Protein AF-A0AAW0WRW3-F1 (afdb_monomer_lite)

Structure (mmCIF, N/CA/C/O backbone):
data_AF-A0AAW0WRW3-F1
#
_entry.id   AF-A0AAW0WRW3-F1
#
loop_
_atom_site.group_PDB
_atom_site.id
_atom_site.type_symbol
_atom_site.label_atom_id
_atom_site.label_alt_id
_atom_site.label_comp_id
_atom_site.label_asym_id
_atom_site.label_entity_id
_atom_site.label_seq_id
_atom_site.pdbx_PDB_ins_code
_atom_site.Cartn_x
_atom_site.Cartn_y
_atom_site.Cartn_z
_atom_site.occupancy
_atom_site.B_iso_or_equiv
_atom_site.auth_seq_id
_atom_site.auth_comp_id
_atom_site.auth_asym_id
_atom_site.auth_atom_id
_atom_site.pdbx_PDB_model_num
ATOM 1 N N . MET A 1 1 ? 1.645 14.199 -6.836 1.00 57.72 1 MET A N 1
ATOM 2 C CA . MET A 1 1 ? 0.436 13.510 -6.332 1.00 57.72 1 MET A CA 1
ATOM 3 C C . MET A 1 1 ? 0.259 12.065 -6.821 1.00 57.72 1 MET A C 1
ATOM 5 O O . MET A 1 1 ? -0.276 11.287 -6.058 1.00 57.72 1 MET A O 1
ATOM 9 N N . LYS A 1 2 ? 0.758 11.626 -7.988 1.00 73.56 2 LYS A N 1
ATOM 10 C CA . LYS A 1 2 ? 0.523 10.243 -8.483 1.00 73.56 2 LYS A CA 1
ATOM 11 C C . LYS A 1 2 ? 1.037 9.092 -7.603 1.00 73.56 2 LYS A C 1
ATOM 13 O O . LYS A 1 2 ? 0.495 7.996 -7.651 1.00 73.56 2 LYS A O 1
ATOM 18 N N . ARG A 1 3 ? 2.077 9.330 -6.795 1.00 83.38 3 ARG A N 1
ATOM 19 C CA . ARG A 1 3 ? 2.748 8.274 -6.018 1.00 83.38 3 ARG A CA 1
ATOM 20 C C . ARG A 1 3 ? 1.802 7.545 -5.073 1.00 83.38 3 ARG A C 1
ATOM 22 O O . ARG A 1 3 ? 1.692 6.336 -5.165 1.00 83.38 3 ARG A O 1
ATOM 29 N N . TRP A 1 4 ? 1.140 8.272 -4.175 1.00 85.62 4 TRP A N 1
ATOM 30 C CA . TRP A 1 4 ? 0.313 7.653 -3.138 1.00 85.62 4 TRP A CA 1
ATOM 31 C C . TRP A 1 4 ? -0.853 6.869 -3.753 1.00 85.62 4 TRP A C 1
ATOM 33 O O . TRP A 1 4 ? -1.170 5.781 -3.289 1.00 85.62 4 TRP A O 1
ATOM 43 N N . ALA A 1 5 ? -1.438 7.381 -4.839 1.00 87.94 5 ALA A N 1
ATOM 44 C CA . ALA A 1 5 ? -2.500 6.693 -5.558 1.00 87.94 5 ALA A CA 1
ATOM 45 C C . ALA A 1 5 ? -2.003 5.374 -6.167 1.00 87.94 5 ALA A C 1
ATOM 47 O O . ALA A 1 5 ? -2.678 4.353 -6.045 1.00 87.94 5 ALA A O 1
ATOM 48 N N . TYR A 1 6 ? -0.794 5.365 -6.740 1.00 89.25 6 TYR A N 1
ATOM 49 C CA . TYR A 1 6 ? -0.166 4.134 -7.214 1.00 89.25 6 TYR A CA 1
ATOM 50 C C . TYR A 1 6 ? 0.158 3.154 -6.076 1.00 89.25 6 TYR A C 1
ATOM 52 O O . TYR A 1 6 ? -0.073 1.955 -6.205 1.00 89.25 6 TYR A O 1
ATOM 60 N N . GLU A 1 7 ? 0.658 3.641 -4.937 1.00 91.00 7 GLU A N 1
ATOM 61 C CA . GLU A 1 7 ? 0.946 2.793 -3.772 1.00 91.00 7 GLU A CA 1
ATOM 62 C C . GLU A 1 7 ? -0.321 2.073 -3.286 1.00 91.00 7 GLU A C 1
ATOM 64 O O . GLU A 1 7 ? -0.276 0.872 -3.030 1.00 91.00 7 GLU A O 1
ATOM 69 N N . ILE A 1 8 ? -1.459 2.772 -3.220 1.00 91.88 8 ILE A N 1
ATOM 70 C CA . ILE A 1 8 ? -2.745 2.182 -2.824 1.00 91.88 8 ILE A CA 1
ATOM 71 C C . ILE A 1 8 ? -3.276 1.221 -3.895 1.00 91.88 8 ILE A C 1
ATOM 73 O O . ILE A 1 8 ? -3.564 0.065 -3.595 1.00 91.88 8 ILE A O 1
ATOM 77 N N . THR A 1 9 ? -3.373 1.661 -5.151 1.00 91.31 9 THR A N 1
ATOM 78 C CA . THR A 1 9 ? -3.912 0.820 -6.237 1.00 91.31 9 THR A CA 1
ATOM 79 C C . THR A 1 9 ? -3.101 -0.459 -6.416 1.00 91.31 9 THR A C 1
ATOM 81 O O . THR A 1 9 ? -3.674 -1.544 -6.437 1.00 91.31 9 THR A O 1
ATOM 84 N N . SER A 1 10 ? -1.771 -0.366 -6.451 1.00 91.88 10 SER A N 1
ATOM 85 C CA . SER A 1 10 ? -0.904 -1.530 -6.652 1.00 91.88 10 SER A CA 1
ATOM 86 C C . SER A 1 10 ? -0.821 -2.478 -5.456 1.00 91.88 10 SER A C 1
ATOM 88 O O . SER A 1 10 ? -0.501 -3.647 -5.648 1.00 91.88 10 SER A O 1
ATOM 90 N N . SER A 1 11 ? -1.118 -2.010 -4.239 1.00 93.06 11 SER A N 1
ATOM 91 C CA . SER A 1 11 ? -1.066 -2.852 -3.034 1.00 93.06 11 SER A CA 1
ATOM 92 C C . SER A 1 11 ? -2.390 -3.549 -2.716 1.00 93.06 11 SER A C 1
ATOM 94 O O . SER A 1 11 ? -2.362 -4.616 -2.101 1.00 93.06 11 SE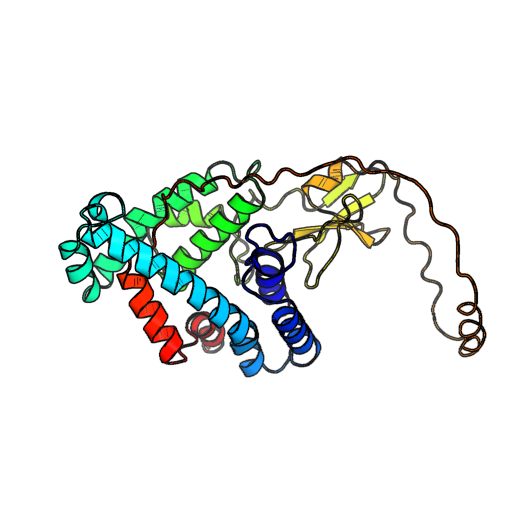R A O 1
ATOM 96 N N . PHE A 1 12 ? -3.524 -2.973 -3.141 1.00 94.44 12 PHE A N 1
ATOM 97 C CA . PHE A 1 12 ? -4.858 -3.440 -2.740 1.00 94.44 12 PHE A CA 1
ATOM 98 C C . PHE A 1 12 ? -5.837 -3.689 -3.886 1.00 94.44 12 PHE A C 1
ATOM 100 O O . PHE A 1 12 ? -6.738 -4.505 -3.744 1.00 94.44 12 PHE A O 1
ATOM 107 N N . LEU A 1 13 ? -5.725 -2.968 -5.001 1.00 92.94 13 LEU A N 1
ATOM 108 C CA . LEU A 1 13 ? -6.816 -2.890 -5.975 1.00 92.94 13 LEU A CA 1
ATOM 109 C C . LEU A 1 13 ? -6.514 -3.622 -7.283 1.00 92.94 13 LEU A C 1
ATOM 111 O O . LEU A 1 13 ? -7.402 -4.247 -7.851 1.00 92.94 13 LEU A O 1
ATOM 115 N N . LEU A 1 14 ? -5.265 -3.587 -7.751 1.00 90.38 14 LEU A N 1
ATOM 116 C CA . LEU A 1 14 ? -4.886 -4.270 -8.986 1.00 90.38 14 LEU A CA 1
ATOM 117 C C . LEU A 1 14 ? -5.010 -5.798 -8.846 1.00 90.38 14 LEU A C 1
ATOM 119 O O . LEU A 1 14 ? -4.732 -6.341 -7.769 1.00 90.38 14 LEU A O 1
ATOM 123 N N . PRO A 1 15 ? -5.358 -6.514 -9.929 1.00 86.50 15 PRO A N 1
ATOM 124 C CA . PRO A 1 15 ? -5.280 -7.969 -9.958 1.00 86.50 15 PRO A CA 1
ATOM 125 C C . PRO A 1 15 ? -3.862 -8.448 -9.625 1.00 86.50 15 PRO A C 1
ATOM 127 O O . PRO A 1 15 ? -2.878 -7.950 -10.174 1.00 86.50 15 PRO A O 1
ATOM 130 N N . GLY A 1 16 ? -3.749 -9.411 -8.710 1.00 83.94 16 GLY A N 1
ATOM 131 C CA . GLY A 1 16 ? -2.453 -9.918 -8.245 1.00 83.94 16 GLY A CA 1
ATOM 132 C C . GLY A 1 16 ? -1.724 -9.006 -7.250 1.00 83.94 16 GLY A C 1
ATOM 133 O O . GLY A 1 16 ? -0.569 -9.276 -6.923 1.00 83.94 16 GLY A O 1
ATOM 134 N N . ALA A 1 17 ? -2.374 -7.948 -6.752 1.00 90.75 17 ALA A N 1
ATOM 135 C CA . ALA A 1 17 ? -1.856 -7.171 -5.632 1.00 90.75 17 ALA A CA 1
ATOM 136 C C . ALA A 1 17 ? -1.714 -8.045 -4.366 1.00 90.75 17 ALA A C 1
ATOM 138 O O . ALA A 1 17 ? -2.524 -8.954 -4.162 1.00 90.75 17 ALA A O 1
ATOM 139 N N . PRO A 1 18 ? -0.741 -7.775 -3.473 1.00 91.00 18 PRO A N 1
ATOM 140 C CA . PRO A 1 18 ? -0.507 -8.636 -2.312 1.00 91.00 18 PRO A CA 1
ATOM 141 C C . PRO A 1 18 ? -1.729 -8.767 -1.397 1.00 91.00 18 PRO A C 1
ATOM 143 O O . PRO A 1 18 ? -2.078 -9.873 -0.986 1.00 91.00 18 PRO A O 1
ATOM 146 N N . LEU A 1 19 ? -2.406 -7.653 -1.109 1.00 93.00 19 LEU A N 1
ATOM 147 C CA . LEU A 1 19 ? -3.641 -7.622 -0.322 1.00 93.00 19 LEU A CA 1
ATOM 148 C C . LEU A 1 19 ? -4.831 -7.257 -1.215 1.00 93.00 19 LEU A C 1
ATOM 150 O O . LEU A 1 19 ? -5.544 -6.292 -0.946 1.00 93.00 19 LEU A O 1
ATOM 154 N N . HIS A 1 20 ? -4.996 -7.999 -2.313 1.00 93.44 20 HIS A N 1
ATOM 155 C CA . HIS A 1 20 ? -6.047 -7.752 -3.295 1.00 93.44 20 HIS A CA 1
ATOM 156 C C . HIS A 1 20 ? -7.458 -7.806 -2.682 1.00 93.44 20 HIS A C 1
ATOM 158 O O . HIS A 1 20 ? -7.825 -8.772 -2.011 1.00 93.44 20 HIS A O 1
ATOM 164 N N . LEU A 1 21 ? -8.252 -6.771 -2.954 1.00 91.94 21 LEU A N 1
ATOM 165 C CA . LEU A 1 21 ? -9.636 -6.618 -2.517 1.00 91.94 21 LEU A CA 1
ATOM 166 C C . LEU A 1 21 ? -10.577 -7.069 -3.637 1.00 91.94 21 LEU A C 1
ATOM 168 O O . LEU A 1 21 ? -10.880 -6.310 -4.555 1.00 91.94 21 LEU A O 1
ATOM 172 N N . SER A 1 22 ? -11.040 -8.317 -3.560 1.00 89.31 22 SER A N 1
ATOM 173 C CA . SER A 1 22 ? -11.818 -8.966 -4.626 1.00 89.31 22 SER A CA 1
ATOM 174 C C . SER A 1 22 ? -13.218 -8.386 -4.846 1.00 89.31 22 SER A C 1
ATOM 176 O O . SER A 1 22 ? -13.840 -8.657 -5.867 1.00 89.31 22 SER A O 1
ATOM 178 N N . ASN A 1 23 ? -13.733 -7.611 -3.893 1.00 89.94 23 ASN A N 1
ATOM 179 C CA . ASN A 1 23 ? -15.033 -6.946 -3.979 1.00 89.94 23 ASN A CA 1
ATOM 180 C C . ASN A 1 23 ? -14.989 -5.607 -4.742 1.00 89.94 23 ASN A C 1
ATOM 182 O O . ASN A 1 23 ? -16.028 -4.979 -4.954 1.00 89.94 23 ASN A O 1
ATOM 186 N N . VAL A 1 24 ? -13.802 -5.145 -5.151 1.00 91.62 24 VAL A N 1
ATOM 187 C CA . VAL A 1 24 ? -13.647 -3.944 -5.976 1.00 91.62 24 VAL A CA 1
ATOM 188 C C . VAL A 1 24 ? -13.610 -4.347 -7.449 1.00 91.62 24 VAL A C 1
ATOM 190 O O . VAL A 1 24 ? -12.641 -4.922 -7.932 1.00 91.62 24 VAL A O 1
ATOM 193 N N . GLU A 1 25 ? -14.685 -4.027 -8.166 1.00 90.12 25 GLU A N 1
ATOM 194 C CA . GLU A 1 25 ? -14.844 -4.331 -9.592 1.00 90.12 25 GLU A CA 1
ATOM 195 C C . GLU A 1 25 ? -13.872 -3.540 -10.489 1.00 90.12 25 GLU A C 1
ATOM 197 O O . GLU A 1 25 ? -13.505 -2.401 -10.189 1.00 90.12 25 GLU A O 1
ATOM 202 N N . GLU A 1 26 ? -13.540 -4.100 -11.656 1.00 89.38 26 GLU A N 1
ATOM 203 C CA . GLU A 1 26 ? -12.621 -3.498 -12.637 1.00 89.38 26 GLU A CA 1
ATOM 204 C C . GLU A 1 26 ? -13.097 -2.124 -13.145 1.00 89.38 26 GLU A C 1
ATOM 206 O O . GLU A 1 26 ? -12.290 -1.214 -13.324 1.00 89.38 26 GLU A O 1
ATOM 211 N N . ASN A 1 27 ? -14.413 -1.909 -13.256 1.00 92.12 27 ASN A N 1
ATOM 212 C CA . ASN A 1 27 ? -14.987 -0.601 -13.601 1.00 92.12 27 ASN A CA 1
ATOM 213 C C . ASN A 1 27 ? -14.563 0.502 -12.619 1.00 92.12 27 ASN A C 1
ATOM 215 O O . ASN A 1 27 ? -14.273 1.622 -13.031 1.00 92.12 27 ASN A O 1
ATOM 219 N N . VAL A 1 28 ? -14.477 0.190 -11.320 1.00 92.25 28 VAL A N 1
ATOM 220 C CA . VAL A 1 28 ? -14.029 1.155 -10.305 1.00 92.25 28 VAL A CA 1
ATOM 221 C C . VAL A 1 28 ? -12.547 1.487 -10.496 1.00 92.25 28 VAL A C 1
ATOM 223 O O . VAL A 1 28 ? -12.149 2.631 -10.280 1.00 92.25 28 VAL A O 1
ATOM 226 N N . LEU A 1 29 ? -11.734 0.517 -10.926 1.00 89.50 29 LEU A N 1
ATOM 227 C CA . LEU A 1 29 ? -10.319 0.738 -11.240 1.00 89.50 29 LEU A CA 1
ATOM 228 C C . LEU A 1 29 ? -10.157 1.655 -12.451 1.00 89.50 29 LEU A C 1
ATOM 230 O O . LEU A 1 29 ? -9.375 2.600 -12.387 1.00 89.50 29 LEU A O 1
ATOM 234 N N . HIS A 1 30 ? -10.934 1.423 -13.511 1.00 90.19 30 HIS A N 1
ATOM 235 C CA . HIS A 1 30 ? -10.926 2.274 -14.699 1.00 90.19 30 HIS A CA 1
ATOM 236 C C . HIS A 1 30 ? -11.277 3.726 -14.369 1.00 90.19 30 HIS A C 1
ATOM 238 O O . HIS A 1 30 ? -10.563 4.633 -14.787 1.00 90.19 30 HIS A O 1
ATOM 244 N N . GLU A 1 31 ? -12.306 3.960 -13.552 1.00 91.25 31 GLU A N 1
ATOM 245 C CA . GLU A 1 31 ? -12.662 5.316 -13.119 1.00 91.25 31 GLU A CA 1
ATOM 246 C C . GLU A 1 31 ? -11.554 5.993 -12.293 1.00 91.25 31 GLU A C 1
ATOM 248 O O . GLU A 1 31 ? -11.296 7.193 -12.444 1.00 91.25 31 GLU A O 1
ATOM 253 N N . ILE A 1 32 ? -10.885 5.237 -11.412 1.00 90.31 32 ILE A N 1
ATOM 254 C CA . ILE A 1 32 ? -9.730 5.733 -10.651 1.00 90.31 32 ILE A CA 1
ATOM 255 C C . ILE A 1 32 ? -8.617 6.146 -11.618 1.00 90.31 32 ILE A C 1
ATOM 257 O O . ILE A 1 32 ? -8.092 7.254 -11.499 1.00 90.31 32 ILE A O 1
ATOM 261 N N . ASP A 1 33 ? -8.278 5.294 -12.584 1.00 87.88 33 ASP A N 1
ATOM 262 C CA . ASP A 1 33 ? -7.221 5.564 -13.558 1.00 87.88 33 ASP A CA 1
ATOM 263 C C . ASP A 1 33 ? -7.546 6.771 -14.447 1.00 87.88 33 ASP A C 1
ATOM 265 O O . ASP A 1 33 ? -6.684 7.632 -14.637 1.00 87.88 33 ASP A O 1
ATOM 269 N N . GLU A 1 34 ? -8.783 6.897 -14.932 1.00 89.38 34 GLU A N 1
ATOM 270 C CA . GLU A 1 34 ? -9.242 8.062 -15.699 1.00 89.38 34 GLU A CA 1
ATOM 271 C C . GLU A 1 34 ? -9.113 9.355 -14.888 1.00 89.38 34 GLU A C 1
ATOM 273 O O . GLU A 1 34 ? -8.571 10.352 -15.375 1.00 89.38 34 GLU A O 1
ATOM 278 N N . THR A 1 35 ? -9.533 9.332 -13.621 1.00 89.19 35 THR A N 1
ATOM 279 C CA . THR A 1 35 ? -9.409 10.483 -12.716 1.00 89.19 35 THR A CA 1
ATOM 280 C C . THR A 1 35 ? -7.938 10.856 -12.500 1.00 89.19 35 THR A C 1
ATOM 282 O O . THR A 1 35 ? -7.559 12.027 -12.570 1.00 89.19 35 THR A O 1
ATOM 285 N N . LEU A 1 36 ? -7.068 9.862 -12.291 1.00 85.50 36 LEU A N 1
ATOM 286 C CA . LEU A 1 36 ? -5.626 10.059 -12.106 1.00 85.50 36 LEU A CA 1
ATOM 287 C C . LEU A 1 36 ? -4.894 10.491 -13.386 1.00 85.50 36 LEU A C 1
ATOM 289 O O . LEU A 1 36 ? -3.752 10.949 -13.305 1.00 85.50 36 LEU A O 1
ATOM 293 N N . GLN A 1 37 ? -5.490 10.335 -14.564 1.00 85.75 37 GLN A N 1
ATOM 294 C CA . GLN A 1 37 ? -4.915 10.816 -15.820 1.00 85.75 37 GLN A CA 1
ATOM 295 C C . GLN A 1 37 ? -5.375 12.235 -16.149 1.00 85.75 37 GLN A C 1
ATOM 297 O O . GLN A 1 37 ? -4.546 13.050 -16.557 1.00 85.75 37 GLN A O 1
ATOM 302 N N . ASN A 1 38 ? -6.655 12.533 -15.923 1.00 87.56 38 ASN A N 1
ATOM 303 C CA . ASN A 1 38 ? -7.298 13.738 -16.442 1.00 87.56 38 ASN A CA 1
ATOM 304 C C . ASN A 1 38 ? -7.443 14.872 -15.415 1.00 87.56 38 ASN A C 1
ATOM 306 O O . ASN A 1 38 ? -7.568 16.024 -15.817 1.00 87.56 38 ASN A O 1
ATOM 310 N N . GLU A 1 39 ? -7.428 14.579 -14.109 1.00 85.69 39 GLU A N 1
ATOM 311 C CA . GLU A 1 39 ? -7.840 15.537 -13.064 1.00 85.69 39 GLU A CA 1
ATOM 312 C C . GLU A 1 39 ? -6.804 15.703 -11.937 1.00 85.69 39 GLU A C 1
ATOM 314 O O . GLU A 1 39 ? -7.129 15.927 -10.772 1.00 85.69 39 GLU A O 1
ATOM 319 N N . LEU A 1 40 ? -5.519 15.587 -12.274 1.00 80.94 40 LEU A N 1
ATOM 320 C CA . LEU A 1 40 ? -4.407 15.596 -11.311 1.00 80.94 40 LEU A CA 1
ATOM 321 C C . LEU A 1 40 ? -4.189 16.915 -10.574 1.00 80.94 40 LEU A C 1
ATOM 323 O O . LEU A 1 40 ? -3.545 16.927 -9.527 1.00 80.94 40 LEU A O 1
ATOM 327 N N . ASP A 1 41 ? -4.636 18.014 -11.156 1.00 83.88 41 ASP A N 1
ATOM 328 C CA . ASP A 1 41 ? -4.564 19.369 -10.623 1.00 83.88 41 ASP A CA 1
ATOM 329 C C . ASP A 1 41 ? -5.735 19.691 -9.683 1.00 83.88 41 ASP A C 1
ATOM 331 O O . ASP A 1 41 ? -5.657 20.628 -8.890 1.00 83.88 41 ASP A O 1
ATOM 335 N N . LYS A 1 42 ? -6.799 18.881 -9.709 1.00 86.44 42 LYS A N 1
ATOM 336 C CA . LYS A 1 42 ? -8.027 19.107 -8.944 1.00 86.44 42 LYS A CA 1
ATOM 337 C C . LYS A 1 42 ? -7.987 18.344 -7.620 1.00 86.44 42 LYS A C 1
ATOM 339 O O . LYS A 1 42 ? -8.511 17.235 -7.502 1.00 86.44 42 LYS A O 1
ATOM 344 N N . GLU A 1 43 ? -7.378 18.944 -6.597 1.00 82.25 43 GLU A N 1
ATOM 345 C CA . GLU A 1 43 ? -7.191 18.296 -5.289 1.00 82.25 43 GLU A CA 1
ATOM 346 C C . GLU A 1 43 ? -8.507 17.761 -4.697 1.00 82.25 43 GLU A C 1
ATOM 348 O O . GLU A 1 43 ? -8.556 16.616 -4.252 1.00 82.25 43 GLU A O 1
ATOM 353 N N . GLU A 1 44 ? -9.597 18.531 -4.753 1.00 84.75 44 GLU A N 1
ATOM 354 C CA . GLU A 1 44 ? -10.910 18.125 -4.228 1.00 84.75 44 GLU A CA 1
ATOM 355 C C . GLU A 1 44 ? -11.450 16.829 -4.851 1.00 84.75 44 GLU A C 1
ATOM 357 O O . GLU A 1 44 ? -12.127 16.044 -4.180 1.00 84.75 44 GLU A O 1
ATOM 362 N N . ILE A 1 45 ? -11.124 16.578 -6.119 1.00 85.12 45 ILE A N 1
ATOM 363 C CA . ILE A 1 45 ? -11.503 15.354 -6.827 1.00 85.12 45 ILE A CA 1
ATOM 364 C C . ILE A 1 45 ? -10.591 14.210 -6.397 1.00 85.12 45 ILE A C 1
ATOM 366 O O . ILE A 1 45 ? -11.073 13.134 -6.033 1.00 85.12 45 ILE A O 1
ATOM 370 N N . LEU A 1 46 ? -9.279 14.450 -6.328 1.00 83.25 46 LEU A N 1
ATOM 371 C CA . LEU A 1 46 ? -8.318 13.461 -5.837 1.00 83.25 46 LEU A CA 1
ATOM 372 C C . LEU A 1 46 ? -8.629 13.006 -4.403 1.00 83.25 46 LEU A C 1
ATOM 374 O O . LEU A 1 46 ? -8.403 11.844 -4.064 1.00 83.25 46 LEU A O 1
ATOM 378 N N . ARG A 1 47 ? -9.228 13.869 -3.574 1.00 82.94 47 ARG A N 1
ATOM 379 C CA . ARG A 1 47 ? -9.720 13.508 -2.231 1.00 82.94 47 ARG A CA 1
ATOM 380 C C . ARG A 1 47 ? -10.809 12.429 -2.252 1.00 82.94 47 ARG A C 1
ATOM 382 O O . ARG A 1 47 ? -10.964 11.669 -1.291 1.00 82.94 47 ARG A O 1
ATOM 389 N N . LYS A 1 48 ? -11.565 12.351 -3.346 1.00 88.19 48 LYS A N 1
ATOM 390 C CA . LYS A 1 48 ? -12.694 11.434 -3.538 1.00 88.19 48 LYS A CA 1
ATOM 391 C C . LYS A 1 48 ? -12.378 10.275 -4.483 1.00 88.19 48 LYS A C 1
ATOM 393 O O . LYS A 1 48 ? -13.216 9.387 -4.599 1.00 88.19 48 LYS A O 1
ATOM 398 N N . VAL A 1 49 ? -11.176 10.211 -5.064 1.00 90.56 49 VAL A N 1
ATOM 399 C CA . VAL A 1 49 ? -10.812 9.210 -6.087 1.00 90.56 49 VAL A CA 1
ATOM 400 C C . VAL A 1 49 ? -11.051 7.763 -5.631 1.00 90.56 49 VAL A C 1
ATOM 402 O O . VAL A 1 49 ? -11.588 6.955 -6.374 1.00 90.56 49 VAL A O 1
ATOM 405 N N . PHE A 1 50 ? -10.783 7.445 -4.361 1.00 92.44 50 PHE A N 1
ATOM 406 C CA . PHE A 1 50 ? -11.015 6.107 -3.796 1.00 92.44 50 PHE A CA 1
ATOM 407 C C . PHE A 1 50 ? -12.379 5.941 -3.111 1.00 92.44 50 PHE A C 1
ATOM 409 O O . PHE A 1 50 ? -12.579 4.986 -2.364 1.00 92.44 50 PHE A O 1
ATOM 416 N N . TRP A 1 51 ? -13.321 6.877 -3.269 1.00 92.50 51 TRP A N 1
ATOM 417 C CA . TRP A 1 51 ? -14.611 6.811 -2.576 1.00 92.50 51 TRP A CA 1
ATOM 418 C C . TRP A 1 51 ? -15.378 5.534 -2.924 1.00 92.50 51 TRP A C 1
ATOM 420 O O . TRP A 1 51 ? -15.733 4.794 -2.012 1.00 92.50 51 TRP A O 1
ATOM 430 N N . LYS A 1 52 ? -15.564 5.241 -4.218 1.00 92.88 52 LYS A N 1
ATOM 431 C CA . LYS A 1 52 ? -16.288 4.047 -4.686 1.00 92.88 52 LYS A CA 1
ATOM 432 C C . LYS A 1 52 ? -15.642 2.749 -4.199 1.00 92.88 52 LYS A C 1
ATOM 434 O O . LYS A 1 52 ? -16.336 1.921 -3.618 1.00 92.88 52 LYS A O 1
ATOM 439 N N . ALA A 1 53 ? -14.319 2.621 -4.330 1.00 92.94 53 ALA A N 1
ATOM 440 C CA . ALA A 1 53 ? -13.580 1.472 -3.800 1.00 92.94 53 ALA A CA 1
ATOM 441 C C . ALA A 1 53 ? -13.803 1.308 -2.285 1.00 92.94 53 ALA A C 1
ATOM 443 O O . ALA A 1 53 ? -14.150 0.227 -1.824 1.00 92.94 53 ALA A O 1
ATOM 444 N N . ARG A 1 54 ? -13.721 2.398 -1.507 1.00 94.12 54 ARG A N 1
ATOM 445 C CA . ARG A 1 54 ? -13.997 2.365 -0.059 1.00 94.12 54 ARG A CA 1
ATOM 446 C C . ARG A 1 54 ? -15.429 1.952 0.279 1.00 94.12 54 ARG A C 1
ATOM 448 O O . ARG A 1 54 ? -15.618 1.307 1.304 1.00 94.12 54 ARG A O 1
ATOM 455 N N . GLN A 1 55 ? -16.424 2.332 -0.530 1.00 93.25 55 GLN A N 1
ATOM 456 C CA . GLN A 1 55 ? -17.809 1.907 -0.296 1.00 93.25 55 GLN A CA 1
ATOM 457 C C . GLN A 1 55 ? -17.934 0.386 -0.398 1.00 93.25 55 GLN A C 1
ATOM 459 O O . GLN A 1 55 ? -18.520 -0.208 0.501 1.00 93.25 55 GLN A O 1
ATOM 464 N N . ARG A 1 56 ? -17.314 -0.227 -1.417 1.00 92.62 56 ARG A N 1
ATOM 465 C CA . ARG A 1 56 ? -17.263 -1.689 -1.563 1.00 92.62 56 ARG A CA 1
ATOM 466 C C . ARG A 1 56 ? -16.590 -2.343 -0.362 1.00 92.62 56 ARG A C 1
ATOM 468 O O . ARG A 1 56 ? -17.206 -3.155 0.310 1.00 92.62 56 ARG A O 1
ATOM 475 N N . CYS A 1 57 ? -15.396 -1.883 0.023 1.00 91.69 57 CYS A N 1
ATOM 476 C CA . CYS A 1 57 ? -14.698 -2.417 1.201 1.00 91.69 57 CYS A CA 1
ATOM 477 C C . CYS A 1 57 ? -15.519 -2.322 2.494 1.00 91.69 57 CYS A C 1
ATOM 479 O O . CYS A 1 57 ? -15.383 -3.160 3.381 1.00 91.69 57 CYS A O 1
ATOM 481 N N . ARG A 1 58 ? -16.355 -1.288 2.625 1.00 92.62 58 ARG A N 1
ATOM 482 C CA . ARG A 1 58 ? -17.215 -1.105 3.796 1.00 92.62 58 ARG A CA 1
ATOM 483 C C . ARG A 1 58 ? -18.321 -2.159 3.873 1.00 92.62 58 ARG A C 1
ATOM 485 O O . ARG A 1 58 ? -18.718 -2.497 4.982 1.00 92.62 58 ARG A O 1
ATOM 492 N N . GLU A 1 59 ? -18.814 -2.661 2.743 1.00 91.00 59 GLU A N 1
ATOM 493 C CA . GLU A 1 59 ? -19.817 -3.734 2.703 1.00 91.00 59 GLU A CA 1
ATOM 494 C C . GLU A 1 59 ? -19.246 -5.008 3.355 1.00 91.00 59 GLU A C 1
ATOM 496 O O . GLU A 1 59 ? -19.800 -5.472 4.352 1.00 91.00 59 GLU A O 1
ATOM 501 N N . ASP A 1 60 ? -18.068 -5.463 2.916 1.00 89.88 60 ASP A N 1
ATOM 502 C CA . ASP A 1 60 ? -17.374 -6.627 3.492 1.00 89.88 60 ASP A CA 1
ATOM 503 C C . ASP A 1 60 ? -17.010 -6.419 4.969 1.00 89.88 60 ASP A C 1
ATOM 505 O O . ASP A 1 60 ? -17.166 -7.316 5.799 1.00 89.88 60 ASP A O 1
ATOM 509 N N . LEU A 1 61 ? -16.528 -5.223 5.330 1.00 92.69 61 LEU A N 1
ATOM 510 C CA . LEU A 1 61 ? -16.192 -4.907 6.722 1.00 92.69 61 LEU A CA 1
ATOM 511 C C . LEU A 1 61 ? -17.423 -4.961 7.630 1.00 92.69 61 LEU A C 1
ATOM 513 O O . LEU A 1 61 ? -17.322 -5.433 8.761 1.00 92.69 61 LEU A O 1
ATOM 517 N N . ASN A 1 62 ? -18.581 -4.497 7.158 1.00 93.75 62 ASN A N 1
ATOM 518 C CA . ASN A 1 62 ? -19.820 -4.562 7.928 1.00 93.75 62 ASN A CA 1
ATOM 519 C C . ASN A 1 62 ? -20.258 -6.011 8.176 1.00 93.75 62 ASN A C 1
ATOM 521 O O . ASN A 1 62 ? -20.715 -6.320 9.277 1.00 93.75 62 ASN A O 1
ATOM 525 N N . GLU A 1 63 ? -20.079 -6.902 7.198 1.00 92.69 63 GLU A N 1
ATOM 526 C CA . GLU A 1 63 ? -20.350 -8.333 7.360 1.00 92.69 63 GLU A CA 1
ATOM 527 C C . GLU A 1 63 ? -19.399 -8.973 8.383 1.00 92.69 63 GLU A C 1
ATOM 529 O O . GLU A 1 63 ? -19.847 -9.625 9.329 1.00 92.69 63 GLU A O 1
ATOM 534 N N . GLN A 1 64 ? -18.093 -8.702 8.276 1.00 90.81 64 GLN A N 1
ATOM 535 C CA . GLN A 1 64 ? -17.097 -9.186 9.240 1.00 90.81 64 GLN A CA 1
ATOM 536 C C . GLN A 1 64 ? -17.369 -8.676 10.663 1.00 90.81 64 GLN A C 1
ATOM 538 O O . GLN A 1 64 ? -17.198 -9.408 11.638 1.00 90.81 64 GLN A O 1
ATOM 543 N N . LEU A 1 65 ? -17.822 -7.429 10.804 1.00 90.06 65 LEU A N 1
ATOM 544 C CA . LEU A 1 65 ? -18.189 -6.857 12.100 1.00 90.06 65 LEU A CA 1
ATOM 545 C C . LEU A 1 65 ? -19.461 -7.471 12.671 1.00 90.06 65 LEU A C 1
ATOM 547 O O . LEU A 1 65 ? -19.548 -7.642 13.887 1.00 90.06 65 LEU A O 1
ATOM 551 N N . ALA A 1 66 ? -20.439 -7.802 11.830 1.00 91.50 66 ALA A N 1
ATOM 552 C CA . ALA A 1 66 ? -21.632 -8.516 12.265 1.00 91.50 66 ALA A CA 1
ATOM 553 C C . ALA A 1 66 ? -21.267 -9.909 12.800 1.00 91.50 66 ALA A C 1
ATOM 555 O O . ALA A 1 66 ? -21.671 -10.256 13.911 1.00 91.50 66 ALA A O 1
ATOM 556 N N . ASP A 1 67 ? -20.432 -10.665 12.078 1.00 90.69 67 ASP A N 1
ATOM 557 C CA . ASP A 1 67 ? -19.913 -11.959 12.542 1.00 90.69 67 ASP A CA 1
ATOM 558 C C . ASP A 1 67 ? -19.119 -11.823 13.852 1.00 90.69 67 ASP A C 1
ATOM 560 O O . ASP A 1 67 ? -19.339 -12.566 14.812 1.00 90.69 67 ASP A O 1
ATOM 564 N N . PHE A 1 68 ? -18.255 -10.810 13.947 1.00 87.62 68 PHE A N 1
ATOM 565 C CA . PHE A 1 68 ? -17.516 -10.519 15.171 1.00 87.62 68 PHE A CA 1
ATOM 566 C C . PHE A 1 68 ? -18.442 -10.235 16.362 1.00 87.62 68 PHE A C 1
ATOM 568 O O . PHE A 1 68 ? -18.269 -10.818 17.434 1.00 87.62 68 PHE A O 1
ATOM 575 N N . ARG A 1 69 ? -19.452 -9.376 16.183 1.00 87.12 69 ARG A N 1
ATOM 576 C CA . ARG A 1 69 ? -20.450 -9.053 17.217 1.00 87.12 69 ARG A CA 1
ATOM 577 C C . ARG A 1 69 ? -21.220 -10.304 17.647 1.00 87.12 69 ARG A C 1
ATOM 579 O O . ARG A 1 69 ? -21.348 -10.538 18.846 1.00 87.12 69 ARG A O 1
ATOM 586 N N . ASN A 1 70 ? -21.627 -11.151 16.702 1.00 89.62 70 ASN A N 1
ATOM 587 C CA . ASN A 1 70 ? -22.305 -12.417 16.995 1.00 89.62 70 ASN A CA 1
ATOM 588 C C . ASN A 1 70 ? -21.430 -13.352 17.844 1.00 89.62 70 ASN A C 1
ATOM 590 O O . ASN A 1 70 ? -21.896 -13.899 18.844 1.00 89.62 70 ASN A O 1
ATOM 594 N N . LYS A 1 71 ? -20.141 -13.486 17.505 1.00 87.69 71 LYS A N 1
ATOM 595 C CA . LYS A 1 71 ? -19.175 -14.269 18.295 1.00 87.69 71 LYS A CA 1
ATOM 596 C C . LYS A 1 71 ? -18.997 -13.708 19.707 1.00 87.69 71 LYS A C 1
ATOM 598 O O . LYS A 1 71 ? -18.931 -14.485 20.661 1.00 87.69 71 LYS A O 1
ATOM 603 N N . ARG A 1 72 ? -18.967 -12.379 19.869 1.00 85.69 72 ARG A N 1
ATOM 604 C CA . ARG A 1 72 ? -18.925 -11.746 21.200 1.00 85.69 72 ARG A CA 1
ATOM 605 C C . ARG A 1 72 ? -20.170 -12.079 22.019 1.00 85.69 72 ARG A C 1
ATOM 607 O O . ARG A 1 72 ? -20.028 -12.526 23.154 1.00 85.69 72 ARG A O 1
ATOM 614 N N . SER A 1 73 ? -21.362 -11.934 21.439 1.00 86.19 73 SER A N 1
ATOM 615 C CA . SER A 1 73 ? -22.636 -12.245 22.105 1.00 86.19 73 SER A CA 1
ATOM 616 C C . SER A 1 73 ? -22.789 -13.727 22.461 1.00 86.19 73 SER A C 1
ATOM 618 O O . SER A 1 73 ? -23.456 -14.052 23.437 1.00 86.19 73 SER A O 1
ATOM 620 N N . ALA A 1 74 ? -22.126 -14.624 21.726 1.00 87.31 74 ALA A N 1
ATOM 621 C CA . ALA A 1 74 ? -22.051 -16.052 22.036 1.00 87.31 74 ALA A CA 1
ATOM 622 C C . ALA A 1 74 ? -21.056 -16.401 23.168 1.00 87.31 74 ALA A C 1
ATOM 624 O O . ALA A 1 74 ? -20.827 -17.577 23.442 1.00 87.31 74 ALA A O 1
ATOM 625 N N . GLY A 1 75 ? -20.441 -15.404 23.816 1.00 82.56 75 GLY A N 1
ATOM 626 C CA . GLY A 1 75 ? -19.508 -15.601 24.929 1.00 82.56 75 GLY A CA 1
ATOM 627 C C . GLY A 1 75 ? -18.045 -15.803 24.521 1.00 82.56 75 GLY A C 1
ATOM 628 O O . GLY A 1 75 ? -17.205 -16.028 25.387 1.00 82.56 75 GLY A O 1
ATOM 629 N N . LEU A 1 76 ? -17.701 -15.670 23.232 1.00 82.44 76 LEU A N 1
ATOM 630 C CA . LEU A 1 76 ? -16.314 -15.756 22.738 1.00 82.44 76 LEU A CA 1
ATOM 631 C C . LEU A 1 76 ? -15.604 -14.391 22.718 1.00 82.44 76 LEU A C 1
ATOM 633 O O . LEU A 1 76 ? -14.525 -14.250 22.145 1.00 82.44 76 LEU A O 1
ATOM 637 N N . GLY A 1 77 ? -16.198 -13.360 23.326 1.00 70.81 77 GLY A N 1
ATOM 638 C CA . GLY A 1 77 ? -15.691 -11.990 23.240 1.00 70.81 77 GLY A CA 1
ATOM 639 C C . GLY A 1 77 ? -14.352 -11.754 23.939 1.00 70.81 77 GLY A C 1
ATOM 640 O O . GLY A 1 77 ? -13.567 -10.936 23.465 1.00 70.81 77 GLY A O 1
ATOM 641 N N . SER A 1 78 ? -14.055 -12.494 25.011 1.00 69.00 78 SER A N 1
ATOM 642 C CA . SER A 1 78 ? -12.791 -12.384 25.757 1.00 69.00 78 SER A CA 1
ATOM 643 C C . SER A 1 78 ? -11.584 -12.968 25.019 1.00 69.00 78 SER A C 1
ATOM 645 O O . SER A 1 78 ? -10.449 -12.670 25.377 1.00 69.00 78 SER A O 1
ATOM 647 N N . ILE A 1 79 ? -11.814 -13.778 23.981 1.00 75.31 79 ILE A N 1
ATOM 648 C CA . ILE A 1 79 ? -10.751 -14.331 23.131 1.00 75.31 79 ILE A CA 1
ATOM 649 C C . ILE A 1 79 ? -10.211 -13.249 22.184 1.00 75.31 79 ILE A C 1
ATOM 651 O O . ILE A 1 79 ? -9.054 -13.288 21.775 1.00 75.31 79 ILE A O 1
ATOM 655 N N . PHE A 1 80 ? -11.035 -12.250 21.861 1.00 71.38 80 PHE A N 1
ATOM 656 C CA . PHE A 1 80 ? -10.758 -11.270 20.817 1.00 71.38 80 PHE A CA 1
ATOM 657 C C . PHE A 1 80 ? -10.818 -9.838 21.357 1.00 71.38 80 PHE A C 1
ATOM 659 O O . PHE A 1 80 ? -11.680 -9.037 20.984 1.00 71.38 80 PHE A O 1
ATOM 666 N N . GLY A 1 81 ? -9.872 -9.519 22.240 1.00 77.25 81 GLY A N 1
ATOM 667 C CA . GLY A 1 81 ? -9.646 -8.167 22.745 1.00 77.25 81 GLY A CA 1
ATOM 668 C C . GLY A 1 81 ? -10.216 -7.903 24.144 1.00 77.25 81 GLY A C 1
ATOM 669 O O . GLY A 1 81 ? -10.544 -8.837 24.876 1.00 77.25 81 GLY A O 1
ATOM 670 N N . PRO A 1 82 ? -10.291 -6.625 24.554 1.00 84.00 82 PRO A N 1
ATOM 671 C CA . PRO A 1 82 ? -10.699 -6.249 25.899 1.00 84.00 82 PRO A CA 1
ATOM 672 C C . PRO A 1 82 ? -12.155 -6.634 26.216 1.00 84.00 82 PRO A C 1
ATOM 674 O O . PRO A 1 82 ? -12.992 -6.765 25.309 1.00 84.00 82 PRO A O 1
ATOM 677 N N . PRO A 1 83 ? -12.487 -6.774 27.510 1.00 83.50 83 PRO A N 1
ATOM 678 C CA . PRO A 1 83 ? -13.865 -6.965 27.946 1.00 83.50 83 PRO A CA 1
ATOM 679 C C . PRO A 1 83 ? -14.720 -5.721 27.659 1.00 83.50 83 PRO A C 1
ATOM 681 O O . PRO A 1 83 ? -14.203 -4.605 27.598 1.00 83.50 83 PRO A O 1
ATOM 684 N N . ASP A 1 84 ? -16.038 -5.907 27.523 1.00 83.00 84 ASP A N 1
ATOM 685 C CA . ASP A 1 84 ? -16.963 -4.842 27.094 1.00 83.00 84 ASP A CA 1
ATOM 686 C C . ASP A 1 84 ? -16.915 -3.602 27.999 1.00 83.00 84 ASP A C 1
ATOM 688 O O . ASP A 1 84 ? -16.838 -2.485 27.496 1.00 83.00 84 ASP A O 1
ATOM 692 N N . HIS A 1 85 ? -16.818 -3.783 29.320 1.00 84.25 85 HIS A N 1
ATOM 693 C CA . HIS A 1 85 ? -16.716 -2.661 30.262 1.00 84.25 85 HIS A CA 1
ATOM 694 C C . HIS A 1 85 ? -15.485 -1.769 30.010 1.00 84.25 85 HIS A C 1
ATOM 696 O O . HIS A 1 85 ? -15.553 -0.551 30.159 1.00 84.25 85 HIS A O 1
ATOM 702 N N . ALA A 1 86 ? -14.352 -2.358 29.608 1.00 84.31 86 ALA A N 1
ATOM 703 C CA . ALA A 1 86 ? -13.137 -1.606 29.301 1.00 84.31 86 ALA A CA 1
ATOM 704 C C . ALA A 1 86 ? -13.283 -0.839 27.977 1.00 84.31 86 ALA A C 1
ATOM 706 O O . ALA A 1 86 ? -12.772 0.274 27.839 1.00 84.31 86 ALA A O 1
ATOM 707 N N . LEU A 1 87 ? -14.010 -1.413 27.011 1.00 84.56 87 LEU A N 1
ATOM 708 C CA . LEU A 1 87 ? -14.330 -0.747 25.749 1.00 84.56 87 LEU A CA 1
ATOM 709 C C . LEU A 1 87 ? -15.285 0.433 25.970 1.00 84.56 87 LEU A C 1
ATOM 711 O O . LEU A 1 87 ? -15.013 1.516 25.456 1.00 84.56 87 LEU A O 1
ATOM 715 N N . GLU A 1 88 ? -16.342 0.265 26.765 1.00 87.31 88 GLU A N 1
ATOM 716 C CA . GLU A 1 88 ? -17.298 1.331 27.108 1.00 87.31 88 GLU A CA 1
ATOM 717 C C . GLU A 1 88 ? -16.613 2.527 27.777 1.00 87.31 88 GLU A C 1
ATOM 719 O O . GLU A 1 88 ? -16.835 3.684 27.404 1.00 87.31 88 GLU A O 1
ATOM 724 N N . GLU A 1 89 ? -15.708 2.256 28.719 1.00 86.31 89 GLU A N 1
ATOM 725 C CA . GLU A 1 89 ? -14.948 3.304 29.393 1.00 86.31 89 GLU A CA 1
ATOM 726 C C . GLU A 1 89 ? -14.027 4.066 28.422 1.00 86.31 89 GLU A C 1
ATOM 728 O O . GLU A 1 89 ? -13.857 5.286 28.522 1.00 86.31 89 GLU A O 1
ATOM 733 N N . SER A 1 90 ? -13.463 3.365 27.434 1.00 88.88 90 SER A N 1
ATOM 734 C CA . SER A 1 90 ? -12.587 3.970 26.428 1.00 88.88 90 SER A CA 1
ATOM 735 C C . SER A 1 90 ? -13.313 4.899 25.449 1.00 88.88 90 SER A C 1
ATOM 737 O O . SER A 1 90 ? -12.703 5.848 24.957 1.00 88.88 90 SER A O 1
ATOM 739 N N . MET A 1 91 ? -14.621 4.713 25.219 1.00 86.31 91 MET A N 1
ATOM 740 C CA . MET A 1 91 ? -15.400 5.530 24.268 1.00 86.31 91 MET A CA 1
ATOM 741 C C . MET A 1 91 ? -15.346 7.032 24.586 1.00 86.31 91 MET A C 1
ATOM 743 O O . MET A 1 91 ? -15.374 7.876 23.684 1.00 86.31 91 MET A O 1
ATOM 747 N N . HIS A 1 92 ? -15.229 7.361 25.872 1.00 87.56 92 HIS A N 1
ATOM 748 C CA . HIS A 1 92 ? -15.254 8.725 26.394 1.00 87.56 92 HIS A CA 1
ATOM 749 C C . HIS A 1 92 ? -13.860 9.221 26.807 1.00 87.56 92 HIS A C 1
ATOM 751 O O . HIS A 1 92 ? -13.712 10.364 27.237 1.00 87.56 92 HIS A O 1
ATOM 757 N N . ASN A 1 93 ? -12.824 8.385 26.675 1.00 90.75 93 ASN A N 1
ATOM 758 C CA . ASN A 1 93 ? -11.473 8.691 27.122 1.00 90.75 93 ASN A CA 1
ATOM 759 C C . ASN A 1 93 ? -10.439 8.295 26.061 1.00 90.75 93 ASN A C 1
ATOM 761 O O . ASN A 1 93 ? -10.008 7.144 25.979 1.00 90.75 93 ASN A O 1
ATOM 765 N N . LYS A 1 94 ? -9.976 9.296 25.302 1.00 88.88 94 LYS A N 1
ATOM 766 C CA . LYS A 1 94 ? -8.988 9.124 24.227 1.00 88.88 94 LYS A CA 1
ATOM 767 C C . LYS A 1 94 ? -7.682 8.481 24.706 1.00 88.88 94 LYS A C 1
ATOM 769 O O . LYS A 1 94 ? -7.053 7.743 23.959 1.00 88.88 94 LYS A O 1
ATOM 774 N N . THR A 1 95 ? -7.272 8.718 25.951 1.00 90.50 95 THR A N 1
ATOM 775 C CA . THR A 1 95 ? -6.066 8.091 26.510 1.00 90.50 95 THR A CA 1
ATOM 776 C C . THR A 1 95 ? -6.261 6.591 26.707 1.00 90.50 95 THR A C 1
ATOM 778 O O . THR A 1 95 ? -5.378 5.815 26.354 1.00 90.50 95 THR A O 1
ATOM 781 N N . LYS A 1 96 ? -7.428 6.166 27.205 1.00 90.25 96 LYS A N 1
ATOM 782 C CA . LYS A 1 96 ? -7.765 4.740 27.360 1.00 90.25 96 LYS A CA 1
ATOM 783 C C . LYS A 1 96 ? -7.941 4.045 26.012 1.00 90.25 96 LYS A C 1
ATOM 785 O O . LYS A 1 96 ? -7.466 2.930 25.833 1.00 90.25 96 LYS A O 1
ATOM 790 N N . GLU A 1 97 ? -8.562 4.724 25.051 1.00 89.75 97 GLU A N 1
ATOM 791 C CA . GLU A 1 97 ? -8.661 4.257 23.665 1.00 89.75 97 GLU A CA 1
ATOM 792 C C . GLU A 1 97 ? -7.270 4.002 23.066 1.00 89.75 97 GLU A C 1
ATOM 794 O O . GLU A 1 97 ? -7.014 2.914 22.556 1.00 89.75 97 GLU A O 1
ATOM 799 N N . LEU A 1 98 ? -6.338 4.953 23.205 1.00 90.69 98 LEU A N 1
ATOM 800 C CA . LEU A 1 98 ? -4.961 4.786 22.733 1.00 90.69 98 LEU A CA 1
ATOM 801 C C . LEU A 1 98 ? -4.228 3.647 23.446 1.00 90.69 98 LEU A C 1
ATOM 803 O O . LEU A 1 98 ? -3.531 2.883 22.789 1.00 90.69 98 LEU A O 1
ATOM 807 N N . GLN A 1 99 ? -4.419 3.481 24.757 1.00 90.00 99 GLN A N 1
ATOM 808 C CA . GLN A 1 99 ? -3.847 2.349 25.494 1.00 90.00 99 GLN A CA 1
ATOM 809 C C . GLN A 1 99 ? -4.337 1.004 24.945 1.00 90.00 99 GLN A C 1
ATOM 811 O O . GLN A 1 99 ? -3.538 0.093 24.749 1.00 90.00 99 GLN A O 1
ATOM 816 N N . ILE A 1 100 ? -5.635 0.878 24.656 1.00 90.00 100 ILE A N 1
ATOM 817 C CA . ILE A 1 100 ? -6.203 -0.336 24.054 1.00 90.00 100 ILE A CA 1
ATOM 818 C C . ILE A 1 100 ? -5.619 -0.571 22.659 1.00 90.00 100 ILE A C 1
ATOM 820 O O . ILE A 1 100 ? -5.195 -1.685 22.352 1.00 90.00 100 ILE A O 1
ATOM 824 N N . VAL A 1 101 ? -5.568 0.472 21.828 1.00 90.88 101 VAL A N 1
ATOM 825 C CA . VAL A 1 101 ? -4.990 0.406 20.479 1.00 90.88 101 VAL A CA 1
ATOM 826 C C . VAL A 1 101 ? -3.540 -0.063 20.534 1.00 90.88 101 VAL A C 1
ATOM 828 O O . VAL A 1 101 ? -3.179 -0.985 19.807 1.00 90.88 101 VAL A O 1
ATOM 831 N N . GLU A 1 102 ? -2.718 0.528 21.400 1.00 91.69 102 GLU A N 1
ATOM 832 C CA . GLU A 1 102 ? -1.313 0.147 21.540 1.00 91.69 102 GLU A CA 1
ATOM 833 C C . GLU A 1 102 ? -1.169 -1.306 22.006 1.00 91.69 102 GLU A C 1
ATOM 835 O O . GLU A 1 102 ? -0.448 -2.077 21.374 1.00 91.69 102 GLU A O 1
ATOM 840 N N . ASN A 1 103 ? -1.921 -1.712 23.031 1.00 90.38 103 ASN A N 1
ATOM 841 C CA . ASN A 1 103 ? -1.865 -3.068 23.582 1.00 90.38 103 ASN A CA 1
ATOM 842 C C . ASN A 1 103 ? -2.275 -4.157 22.578 1.00 90.38 103 ASN A C 1
ATOM 844 O O . ASN A 1 103 ? -1.801 -5.284 22.681 1.00 90.38 103 ASN A O 1
ATOM 848 N N . LEU A 1 104 ? -3.153 -3.844 21.620 1.00 89.75 104 LEU A N 1
ATOM 849 C CA . LEU A 1 104 ? -3.616 -4.803 20.613 1.00 89.75 104 LEU A CA 1
ATOM 850 C C . LEU A 1 104 ? -2.762 -4.780 19.344 1.00 89.75 104 LEU A C 1
ATOM 852 O O . LEU A 1 104 ? -2.371 -5.825 18.827 1.00 89.75 104 LEU A O 1
ATOM 856 N N . LEU A 1 105 ? -2.490 -3.591 18.813 1.00 91.75 105 LEU A N 1
ATOM 857 C CA . LEU A 1 105 ? -1.923 -3.441 17.476 1.00 91.75 105 LEU A CA 1
ATOM 858 C C . LEU A 1 105 ? -0.392 -3.435 17.464 1.00 91.75 105 LEU A C 1
ATOM 860 O O . LEU A 1 105 ? 0.190 -3.845 16.462 1.00 91.75 105 LEU A O 1
ATOM 864 N N . VAL A 1 106 ? 0.277 -3.001 18.539 1.00 92.25 106 VAL A N 1
ATOM 865 C CA . VAL A 1 106 ? 1.751 -2.999 18.589 1.00 92.25 106 VAL A CA 1
ATOM 866 C C . VAL A 1 106 ? 2.315 -4.427 18.569 1.00 92.25 106 VAL A C 1
ATOM 868 O O . VAL A 1 106 ? 3.194 -4.671 17.741 1.00 92.25 106 VAL A O 1
ATOM 871 N N . PRO A 1 107 ? 1.787 -5.399 19.344 1.00 92.38 107 PRO A N 1
ATOM 872 C CA . PRO A 1 107 ? 2.224 -6.795 19.238 1.00 92.38 107 PRO A CA 1
ATOM 873 C C . PRO A 1 107 ? 1.943 -7.409 17.860 1.00 92.38 107 PRO A C 1
ATOM 875 O O . PRO A 1 107 ? 2.754 -8.174 17.339 1.00 92.38 107 PRO A O 1
ATOM 878 N N . CYS A 1 108 ? 0.820 -7.041 17.229 1.00 91.81 108 CYS A N 1
ATOM 879 C CA . CYS A 1 108 ? 0.525 -7.466 15.860 1.00 91.81 108 CYS A CA 1
ATOM 880 C C . CYS A 1 108 ? 1.577 -6.933 14.881 1.00 91.81 108 CYS A C 1
ATOM 882 O O . CYS A 1 108 ? 2.071 -7.689 14.047 1.00 91.81 108 CYS A O 1
ATOM 884 N N . LEU A 1 109 ? 1.949 -5.651 15.004 1.00 91.69 109 LEU A N 1
ATOM 885 C CA . LEU A 1 109 ? 2.989 -5.037 14.180 1.00 91.69 109 LEU A CA 1
ATOM 886 C C . LEU A 1 109 ? 4.337 -5.719 14.396 1.00 91.69 109 LEU A C 1
ATOM 888 O O . LEU A 1 109 ? 5.030 -5.997 13.424 1.00 91.69 109 LEU A O 1
ATOM 892 N N . GLU A 1 110 ? 4.705 -6.002 15.640 1.00 91.75 110 GLU A N 1
ATOM 893 C CA . GLU A 1 110 ? 5.935 -6.719 15.976 1.00 91.75 110 GLU A CA 1
ATOM 894 C C . GLU A 1 110 ? 5.987 -8.085 15.282 1.00 91.75 110 GLU A C 1
ATOM 896 O O . GLU A 1 110 ? 6.936 -8.360 14.549 1.00 91.75 110 GLU A O 1
ATOM 901 N N . SER A 1 111 ? 4.913 -8.873 15.391 1.00 90.56 111 SER A N 1
ATOM 902 C CA . SER A 1 111 ? 4.816 -10.195 14.766 1.00 90.56 111 SER A CA 1
ATOM 903 C C . SER A 1 111 ? 4.989 -10.161 13.244 1.00 90.56 111 SER A C 1
ATOM 905 O O . SER A 1 111 ? 5.686 -11.011 12.692 1.00 90.56 111 SER A O 1
ATOM 907 N N . VAL A 1 112 ? 4.399 -9.180 12.552 1.00 88.12 112 VAL A N 1
ATOM 908 C CA . VAL A 1 112 ? 4.515 -9.081 11.085 1.00 88.12 112 VAL A CA 1
ATOM 909 C C . VAL A 1 112 ? 5.782 -8.355 10.617 1.00 88.12 112 VAL A C 1
ATOM 911 O O . VAL A 1 112 ? 6.118 -8.433 9.436 1.00 88.12 112 VAL A O 1
ATOM 914 N N . SER A 1 113 ? 6.482 -7.639 11.507 1.00 86.69 113 SER A N 1
ATOM 915 C CA . SER A 1 113 ? 7.646 -6.804 11.164 1.00 86.69 113 SER A CA 1
ATOM 916 C C . SER A 1 113 ? 9.009 -7.391 11.559 1.00 86.69 113 SER A C 1
ATOM 918 O O . SER A 1 113 ? 10.046 -6.766 11.288 1.00 86.69 113 SER A O 1
ATOM 920 N N . ASP A 1 114 ? 9.027 -8.580 12.168 1.00 83.69 114 ASP A N 1
ATOM 921 C CA . ASP A 1 114 ? 10.241 -9.180 12.724 1.00 83.69 114 ASP A CA 1
ATOM 922 C C . ASP A 1 114 ? 11.323 -9.427 11.655 1.00 83.69 114 ASP A C 1
ATOM 924 O O . ASP A 1 114 ? 12.419 -8.865 11.745 1.00 83.69 114 ASP A O 1
ATOM 928 N N . ASP A 1 115 ? 10.984 -10.122 10.560 1.00 82.69 115 ASP A N 1
ATOM 929 C CA . ASP A 1 115 ? 11.890 -10.362 9.425 1.00 82.69 115 ASP A CA 1
ATOM 930 C C . ASP A 1 115 ? 11.344 -9.840 8.091 1.00 82.69 115 ASP A C 1
ATOM 932 O O . ASP A 1 115 ? 11.102 -10.565 7.127 1.00 82.69 115 ASP A O 1
ATOM 936 N N . LEU A 1 116 ? 11.200 -8.521 8.007 1.00 80.94 116 LEU A N 1
ATOM 937 C CA . LEU A 1 116 ? 10.735 -7.859 6.790 1.00 80.94 116 LEU A CA 1
ATOM 938 C C . LEU A 1 116 ? 11.647 -8.025 5.560 1.00 80.94 116 LEU A C 1
ATOM 940 O O . LEU A 1 116 ? 11.229 -7.694 4.453 1.00 80.94 116 LEU A O 1
ATOM 944 N N . LYS A 1 117 ? 12.888 -8.503 5.721 1.00 77.69 117 LYS A N 1
ATOM 945 C CA . LYS A 1 117 ? 13.794 -8.721 4.581 1.00 77.69 117 LYS A CA 1
ATOM 946 C C . LYS A 1 117 ? 13.444 -9.985 3.804 1.00 77.69 117 LYS A C 1
ATO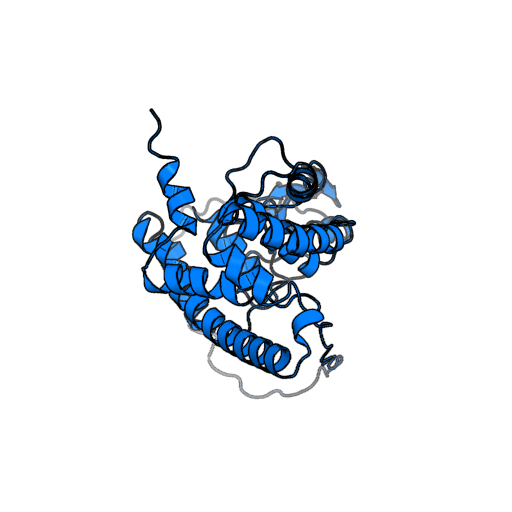M 948 O O . LYS A 1 117 ? 13.628 -9.996 2.590 1.00 77.69 117 LYS A O 1
ATOM 953 N N . ASN A 1 118 ? 12.969 -11.010 4.507 1.00 82.06 118 ASN A N 1
ATOM 954 C CA . ASN A 1 118 ? 12.552 -12.287 3.928 1.00 82.06 118 ASN A CA 1
ATOM 955 C C . ASN A 1 118 ? 11.026 -12.475 3.963 1.00 82.06 118 ASN A C 1
ATOM 957 O O . ASN A 1 118 ? 10.524 -13.533 3.589 1.00 82.06 118 ASN A O 1
ATOM 961 N N . ALA A 1 119 ? 10.294 -11.459 4.417 1.00 85.00 119 ALA A N 1
ATOM 962 C CA . ALA A 1 119 ? 8.844 -11.456 4.474 1.00 85.00 119 ALA A CA 1
ATOM 963 C C . ALA A 1 119 ? 8.212 -11.567 3.083 1.00 85.00 119 ALA A C 1
ATOM 965 O O . ALA A 1 119 ? 8.743 -11.070 2.087 1.00 85.00 119 ALA A O 1
ATOM 966 N N . THR A 1 120 ? 7.030 -12.178 3.041 1.00 88.31 120 THR A N 1
ATOM 967 C CA . THR A 1 120 ? 6.204 -12.181 1.836 1.00 88.31 120 THR A CA 1
ATOM 968 C C . THR A 1 120 ? 5.690 -10.777 1.538 1.00 88.31 120 THR A C 1
ATOM 970 O O . THR A 1 120 ? 5.535 -9.933 2.426 1.00 88.31 120 THR A O 1
ATOM 973 N N . ASP A 1 121 ? 5.343 -10.551 0.279 1.00 87.50 121 ASP A N 1
ATOM 974 C CA . ASP A 1 121 ? 4.727 -9.318 -0.202 1.00 87.50 121 ASP A CA 1
ATOM 975 C C . ASP A 1 121 ? 3.519 -8.906 0.662 1.00 87.50 121 ASP A C 1
ATOM 977 O O . ASP A 1 121 ? 3.375 -7.747 1.054 1.00 87.50 121 ASP A O 1
ATOM 981 N N . GLN A 1 122 ? 2.698 -9.887 1.050 1.00 90.25 122 GLN A N 1
ATOM 982 C CA . GLN A 1 122 ? 1.528 -9.700 1.911 1.00 90.25 122 GLN A CA 1
ATOM 983 C C . GLN A 1 122 ? 1.898 -9.195 3.304 1.00 90.25 122 GLN A C 1
ATOM 985 O O . GLN A 1 12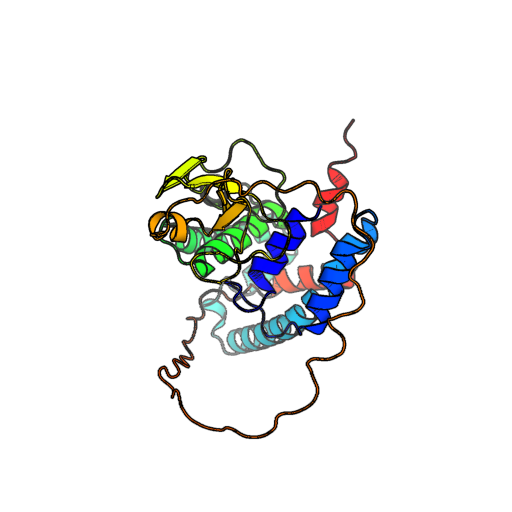2 ? 1.270 -8.263 3.812 1.00 90.25 122 GLN A O 1
ATOM 990 N N . MET A 1 123 ? 2.929 -9.775 3.920 1.00 90.25 123 MET A N 1
ATOM 991 C CA . MET A 1 123 ? 3.411 -9.356 5.236 1.00 90.25 123 MET A CA 1
ATOM 992 C C . MET A 1 123 ? 3.965 -7.930 5.194 1.00 90.25 123 MET A C 1
ATOM 994 O O . MET A 1 123 ? 3.662 -7.138 6.083 1.00 90.25 123 MET A O 1
ATOM 998 N N . ILE A 1 124 ? 4.706 -7.572 4.140 1.00 89.19 124 ILE A N 1
ATOM 999 C CA . ILE A 1 124 ? 5.248 -6.218 3.961 1.00 89.19 124 ILE A CA 1
ATOM 1000 C C . ILE A 1 124 ? 4.110 -5.198 3.864 1.00 89.19 124 ILE A C 1
ATOM 1002 O O . ILE A 1 124 ? 4.108 -4.214 4.604 1.00 89.19 124 ILE A O 1
ATOM 1006 N N . VAL A 1 125 ? 3.121 -5.437 2.996 1.00 91.44 125 VAL A N 1
ATOM 1007 C CA . VAL A 1 125 ? 1.970 -4.532 2.843 1.00 91.44 125 VAL A CA 1
ATOM 1008 C C . VAL A 1 125 ? 1.156 -4.455 4.138 1.00 91.44 125 VAL A C 1
ATOM 1010 O O . VAL A 1 125 ? 0.740 -3.363 4.529 1.00 91.44 125 VAL A O 1
ATOM 1013 N N . THR A 1 126 ? 0.975 -5.571 4.848 1.00 92.94 126 THR A N 1
ATOM 1014 C CA . THR A 1 126 ? 0.260 -5.607 6.136 1.00 92.94 126 THR A CA 1
ATOM 1015 C C . THR A 1 126 ? 0.984 -4.778 7.196 1.00 92.94 126 THR A C 1
ATOM 1017 O O . THR A 1 126 ? 0.376 -3.896 7.806 1.00 92.94 126 THR A O 1
ATOM 1020 N N . ALA A 1 127 ? 2.292 -4.994 7.371 1.00 92.88 127 ALA A N 1
ATOM 1021 C CA . ALA A 1 127 ? 3.124 -4.238 8.304 1.00 92.88 127 ALA A CA 1
ATOM 1022 C C . ALA A 1 127 ? 3.098 -2.738 7.985 1.00 92.88 127 ALA A C 1
ATOM 1024 O O . ALA A 1 127 ? 2.904 -1.909 8.874 1.00 92.88 127 ALA A O 1
ATOM 1025 N N . SER A 1 128 ? 3.214 -2.384 6.704 1.00 92.00 128 SER A N 1
ATOM 1026 C CA . SER A 1 128 ? 3.119 -1.003 6.239 1.00 92.00 128 SER A CA 1
ATOM 1027 C C . SER A 1 128 ? 1.763 -0.363 6.508 1.00 92.00 128 SER A C 1
ATOM 1029 O O . SER A 1 128 ? 1.704 0.782 6.955 1.00 92.00 128 SER A O 1
ATOM 1031 N N . SER A 1 129 ? 0.673 -1.092 6.272 1.00 93.56 129 SER A N 1
ATOM 1032 C CA . SER A 1 129 ? -0.691 -0.612 6.519 1.00 93.56 129 SER A CA 1
ATOM 1033 C C . SER A 1 129 ? -0.911 -0.342 8.003 1.00 93.56 129 SER A C 1
ATOM 1035 O O . SER A 1 129 ? -1.362 0.740 8.385 1.00 93.56 129 SER A O 1
ATOM 1037 N N . LEU A 1 130 ? -0.522 -1.301 8.845 1.00 93.56 130 LEU A N 1
ATOM 1038 C CA . LEU A 1 130 ? -0.661 -1.209 10.291 1.00 93.56 130 LEU A CA 1
ATOM 1039 C C . LEU A 1 130 ? 0.188 -0.070 10.868 1.00 93.56 130 LEU A C 1
ATOM 1041 O O . LEU A 1 130 ? -0.317 0.747 11.639 1.00 93.56 130 LEU A O 1
ATOM 1045 N N . ALA A 1 131 ? 1.446 0.048 10.438 1.00 92.81 131 ALA A N 1
ATOM 1046 C CA . ALA A 1 131 ? 2.331 1.133 10.848 1.00 92.81 131 ALA A CA 1
ATOM 1047 C C . ALA A 1 131 ? 1.807 2.511 10.400 1.00 92.81 131 ALA A C 1
ATOM 1049 O O . ALA A 1 131 ? 1.869 3.473 11.172 1.00 92.81 131 ALA A O 1
ATOM 1050 N N . THR A 1 132 ? 1.241 2.619 9.189 1.00 91.81 132 THR A N 1
ATOM 1051 C CA . THR A 1 132 ? 0.598 3.854 8.717 1.00 91.81 132 THR A CA 1
ATOM 1052 C C . THR A 1 132 ? -0.592 4.229 9.596 1.00 91.81 132 THR A 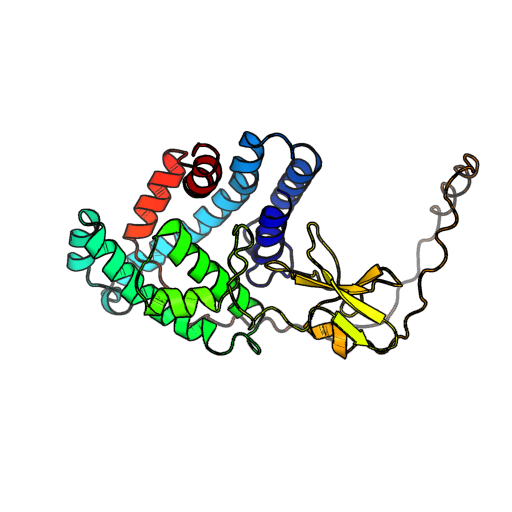C 1
ATOM 1054 O O . THR A 1 132 ? -0.677 5.383 10.012 1.00 91.81 132 THR A O 1
ATOM 1057 N N . ILE A 1 133 ? -1.482 3.287 9.919 1.00 92.56 133 ILE A N 1
ATOM 1058 C CA . ILE A 1 133 ? -2.660 3.546 10.763 1.00 92.56 133 ILE A CA 1
ATOM 1059 C C . ILE A 1 133 ? -2.237 3.968 12.177 1.00 92.56 133 ILE A C 1
ATOM 1061 O O . ILE A 1 133 ? -2.713 4.986 12.683 1.00 92.56 133 ILE A O 1
ATOM 1065 N N . LEU A 1 134 ? -1.297 3.248 12.793 1.00 91.88 134 LEU A N 1
ATOM 1066 C CA . LEU A 1 134 ? -0.790 3.565 14.131 1.00 91.88 134 LEU A CA 1
ATOM 1067 C C . LEU A 1 134 ? -0.187 4.972 14.210 1.00 91.88 134 LEU A C 1
ATOM 1069 O O . LEU A 1 134 ? -0.479 5.725 15.140 1.00 91.88 134 LEU A O 1
ATOM 1073 N N . LEU A 1 135 ? 0.623 5.350 13.218 1.00 90.62 135 LEU A N 1
ATOM 1074 C CA . LEU A 1 135 ? 1.294 6.646 13.211 1.00 90.62 135 LEU A CA 1
ATOM 1075 C C . LEU A 1 135 ? 0.371 7.800 12.811 1.00 90.62 135 LEU A C 1
ATOM 1077 O O . LEU A 1 135 ? 0.454 8.876 13.397 1.00 90.62 135 LEU A O 1
ATOM 1081 N N . LYS A 1 136 ? -0.433 7.624 11.758 1.00 87.69 136 LYS A N 1
ATOM 1082 C CA . LYS A 1 136 ? -1.185 8.720 11.130 1.00 87.69 136 LYS A CA 1
ATOM 1083 C C . LYS A 1 136 ? -2.575 8.887 11.715 1.00 87.69 136 LYS A C 1
ATOM 1085 O O . LYS A 1 136 ? -2.978 10.017 11.943 1.00 87.69 136 LYS A O 1
ATOM 1090 N N . TYR A 1 137 ? -3.290 7.789 11.938 1.00 88.75 137 TYR A N 1
ATOM 1091 C CA . TYR A 1 137 ? -4.672 7.846 12.405 1.00 88.75 137 TYR A CA 1
ATOM 1092 C C . TYR A 1 137 ? -4.737 7.954 13.929 1.00 88.75 137 TYR A C 1
ATOM 1094 O O . TYR A 1 137 ? -5.349 8.875 14.461 1.00 88.75 137 TYR A O 1
ATOM 1102 N N . TYR A 1 138 ? -4.046 7.057 14.637 1.00 89.44 138 TYR A N 1
ATOM 1103 C CA . TYR A 1 138 ? -4.049 7.070 16.103 1.00 89.44 138 TYR A CA 1
ATOM 1104 C C . TYR A 1 138 ? -3.014 8.023 16.704 1.00 89.44 138 TYR A C 1
ATOM 1106 O O . TYR A 1 138 ? -3.201 8.513 17.815 1.00 89.44 138 TYR A O 1
ATOM 1114 N N . GLY A 1 139 ? -1.932 8.326 15.982 1.00 87.94 139 GLY A N 1
ATOM 1115 C CA . GLY A 1 139 ? -0.887 9.214 16.491 1.00 87.94 139 GLY A CA 1
ATOM 1116 C C . GLY A 1 139 ? -0.149 8.631 17.695 1.00 87.94 139 GLY A C 1
ATOM 1117 O O . GLY A 1 139 ? 0.230 9.388 18.589 1.00 87.94 139 GLY A O 1
ATOM 1118 N N . VAL A 1 140 ? 0.030 7.305 17.720 1.00 87.38 140 VAL A N 1
ATOM 1119 C CA . VAL A 1 140 ? 0.724 6.566 18.784 1.00 87.38 140 VAL A CA 1
ATOM 1120 C C . VAL A 1 140 ? 2.122 7.143 19.014 1.00 87.38 140 VAL A C 1
ATOM 1122 O O . VAL A 1 140 ? 2.862 7.393 18.058 1.00 87.38 140 VAL A O 1
ATOM 1125 N N . ARG A 1 141 ? 2.472 7.361 20.291 1.00 82.62 141 ARG A N 1
ATOM 1126 C CA . ARG A 1 141 ? 3.718 8.035 20.708 1.00 82.62 141 ARG A CA 1
ATOM 1127 C C . ARG A 1 141 ? 4.654 7.168 21.544 1.00 82.62 141 ARG A C 1
ATOM 1129 O O . ARG A 1 141 ? 5.721 7.643 21.934 1.00 82.62 141 ARG A O 1
ATOM 1136 N N . SER A 1 142 ? 4.277 5.928 21.855 1.00 88.44 142 SER A N 1
ATOM 1137 C CA . SER A 1 142 ? 5.137 5.050 22.644 1.00 88.44 142 SER A CA 1
ATOM 1138 C C . SER A 1 142 ? 6.448 4.741 21.921 1.00 88.44 142 SER A C 1
ATOM 1140 O O . SER A 1 142 ? 6.520 4.606 20.696 1.00 88.44 142 SER A O 1
ATOM 1142 N N . GLN A 1 143 ? 7.525 4.648 22.703 1.00 89.62 143 GLN A N 1
ATOM 1143 C CA . GLN A 1 143 ? 8.871 4.451 22.171 1.00 89.62 143 GLN A CA 1
ATOM 1144 C C . GLN A 1 143 ? 9.002 3.110 21.434 1.00 89.62 143 GLN A C 1
ATOM 1146 O O . GLN A 1 143 ? 9.593 3.070 20.357 1.00 89.62 143 GLN A O 1
ATOM 1151 N N . GLN A 1 144 ? 8.412 2.039 21.976 1.00 89.12 144 GLN A N 1
ATOM 1152 C CA . GLN A 1 144 ? 8.391 0.714 21.345 1.00 89.12 144 GLN A CA 1
ATOM 1153 C C . GLN A 1 144 ? 7.676 0.751 19.988 1.00 89.12 144 GLN A C 1
ATOM 1155 O O . GLN A 1 144 ? 8.235 0.313 18.983 1.00 89.12 144 GLN A O 1
ATOM 1160 N N . ALA A 1 145 ? 6.480 1.346 19.928 1.00 89.25 145 ALA A N 1
ATOM 1161 C CA . ALA A 1 145 ? 5.735 1.473 18.681 1.00 89.25 145 ALA A CA 1
ATOM 1162 C C . ALA A 1 145 ? 6.517 2.279 17.636 1.00 89.25 145 ALA A C 1
ATOM 1164 O O . ALA A 1 145 ? 6.606 1.864 16.483 1.00 89.25 145 ALA A O 1
ATOM 1165 N N . HIS A 1 146 ? 7.151 3.390 18.027 1.00 89.69 146 HIS A N 1
ATOM 1166 C CA . HIS A 1 146 ? 7.990 4.165 17.114 1.00 89.69 146 HIS A CA 1
ATOM 1167 C C . HIS A 1 146 ? 9.183 3.372 16.573 1.00 89.69 146 HIS A C 1
ATOM 1169 O O . HIS A 1 146 ? 9.476 3.480 15.387 1.00 89.69 146 HIS A O 1
ATOM 1175 N N . GLN A 1 147 ? 9.842 2.543 17.383 1.00 88.81 147 GLN A N 1
ATOM 1176 C CA . GLN A 1 147 ? 10.938 1.698 16.895 1.00 88.81 147 GLN A CA 1
ATOM 1177 C C . GLN A 1 147 ? 10.469 0.705 15.822 1.00 88.81 147 GLN A C 1
ATOM 1179 O O . GLN A 1 147 ? 11.156 0.528 14.816 1.00 88.81 147 GLN A O 1
ATOM 1184 N N . LEU A 1 148 ? 9.293 0.096 15.999 1.00 89.81 148 LEU A N 1
ATOM 1185 C CA . LEU A 1 148 ? 8.708 -0.831 15.023 1.00 89.81 148 LEU A CA 1
ATOM 1186 C C . LEU A 1 148 ? 8.230 -0.107 13.756 1.00 89.81 148 LEU A C 1
ATOM 1188 O O . LEU A 1 148 ? 8.554 -0.514 12.639 1.00 89.81 148 LEU A O 1
ATOM 1192 N N . ILE A 1 149 ? 7.523 1.013 13.919 1.00 89.56 149 ILE A N 1
ATOM 1193 C CA . ILE A 1 149 ? 7.057 1.865 12.816 1.00 89.56 149 ILE A CA 1
ATOM 1194 C C . ILE A 1 149 ? 8.241 2.332 11.961 1.00 89.56 149 ILE A C 1
ATOM 1196 O O . ILE A 1 149 ? 8.149 2.346 10.736 1.00 89.56 149 ILE A O 1
ATOM 1200 N N . ASP A 1 150 ? 9.378 2.662 12.578 1.00 85.38 150 ASP A N 1
ATOM 1201 C CA . ASP A 1 150 ? 10.564 3.171 11.882 1.00 85.38 150 ASP A CA 1
ATOM 1202 C C . ASP A 1 150 ? 11.270 2.114 11.033 1.00 85.38 150 ASP A C 1
ATOM 1204 O O . ASP A 1 150 ? 12.044 2.462 10.133 1.00 85.38 150 ASP A O 1
ATOM 1208 N N . ARG A 1 151 ? 10.989 0.831 11.287 1.00 85.00 151 ARG A N 1
ATOM 1209 C CA . ARG A 1 151 ? 11.446 -0.286 10.458 1.00 85.00 151 ARG A CA 1
ATOM 1210 C C . ARG A 1 151 ? 10.573 -0.467 9.221 1.00 85.00 151 ARG A C 1
ATOM 1212 O O . ARG A 1 151 ? 11.091 -0.970 8.232 1.00 85.00 151 ARG A O 1
ATOM 1219 N N . CYS A 1 152 ? 9.315 -0.029 9.240 1.00 86.75 152 CYS A N 1
ATOM 1220 C CA . CYS A 1 152 ? 8.333 -0.306 8.194 1.00 86.75 152 CYS A CA 1
ATOM 1221 C C . CYS A 1 152 ? 8.275 0.799 7.118 1.00 86.75 152 CYS A C 1
ATOM 1223 O O . CYS A 1 152 ? 8.431 1.985 7.427 1.00 86.75 152 CYS A O 1
ATOM 1225 N N . PRO A 1 153 ? 8.008 0.457 5.844 1.00 86.62 153 PRO A N 1
ATOM 1226 C CA . PRO A 1 153 ? 7.570 1.431 4.850 1.00 86.62 153 PRO A CA 1
ATOM 1227 C C . PRO A 1 153 ? 6.195 1.978 5.248 1.00 86.62 153 PRO A C 1
ATOM 1229 O O . PRO A 1 153 ? 5.385 1.242 5.805 1.00 86.62 153 PRO A O 1
ATOM 1232 N N . LEU A 1 154 ? 5.912 3.245 4.946 1.00 88.12 154 LEU A N 1
ATOM 1233 C CA . LEU A 1 154 ? 4.640 3.887 5.287 1.00 88.12 154 LEU A CA 1
ATOM 1234 C C . LEU A 1 154 ? 3.957 4.415 4.031 1.00 88.12 154 LEU A C 1
ATOM 1236 O O . LEU A 1 154 ? 4.561 5.170 3.268 1.00 88.12 154 LEU A O 1
ATOM 1240 N N . PHE A 1 155 ? 2.680 4.082 3.869 1.00 89.06 155 PHE A N 1
ATOM 1241 C CA . PHE A 1 155 ? 1.821 4.702 2.865 1.00 89.06 155 PHE A CA 1
ATOM 1242 C C . PHE A 1 155 ? 1.662 6.204 3.126 1.00 89.06 155 PHE A C 1
ATOM 1244 O O . PHE A 1 155 ? 1.677 6.655 4.279 1.00 89.06 155 PHE A O 1
ATOM 1251 N N . VAL A 1 156 ? 1.475 6.975 2.049 1.00 77.69 156 VAL A N 1
ATOM 1252 C CA . VAL A 1 156 ? 1.088 8.402 2.095 1.00 77.69 156 VAL A CA 1
ATOM 1253 C C . VAL A 1 156 ? 2.026 9.249 2.978 1.00 77.69 156 VAL A C 1
ATOM 1255 O O . VAL A 1 156 ? 1.621 10.173 3.685 1.00 77.69 156 VAL A O 1
ATOM 1258 N N . SER A 1 157 ? 3.320 8.925 2.978 1.00 73.44 157 SER A N 1
ATOM 1259 C CA . SER A 1 157 ? 4.329 9.668 3.735 1.00 73.44 157 SER A CA 1
ATOM 1260 C C . SER A 1 157 ? 5.223 10.472 2.794 1.00 73.44 157 SER A C 1
ATOM 1262 O O . SER A 1 157 ? 5.850 9.913 1.895 1.00 73.44 157 SER A O 1
ATOM 1264 N N . LYS A 1 158 ? 5.317 11.796 3.019 1.00 61.66 158 LYS A N 1
ATOM 1265 C CA . LYS A 1 158 ? 6.404 12.618 2.457 1.00 61.66 158 LYS A CA 1
ATOM 1266 C C . LYS A 1 158 ? 7.715 11.966 2.903 1.00 61.66 158 LYS A C 1
ATOM 1268 O O . LYS A 1 158 ? 7.831 11.608 4.077 1.00 61.66 158 LYS A O 1
ATOM 1273 N N . GLU A 1 159 ? 8.651 11.751 1.980 1.00 53.16 159 GLU A N 1
ATOM 1274 C CA . GLU A 1 159 ? 9.908 11.056 2.267 1.00 53.16 159 GLU A CA 1
ATOM 1275 C C . GLU A 1 159 ? 10.599 11.701 3.472 1.00 53.16 159 GLU A C 1
ATOM 1277 O O . GLU A 1 159 ? 11.200 12.767 3.366 1.00 53.16 159 GLU A O 1
ATOM 1282 N N . ARG A 1 160 ? 10.501 11.076 4.650 1.00 50.53 160 ARG A N 1
ATOM 1283 C CA . ARG A 1 160 ? 11.316 11.492 5.786 1.00 50.53 160 ARG A CA 1
ATOM 1284 C C . ARG A 1 160 ? 12.722 10.949 5.534 1.00 50.53 160 ARG A C 1
ATOM 1286 O O . ARG A 1 160 ? 12.869 9.738 5.355 1.00 50.53 160 ARG A O 1
ATOM 1293 N N . PRO A 1 161 ? 13.763 11.796 5.551 1.00 43.50 161 PRO A N 1
ATOM 1294 C CA . PRO A 1 161 ? 15.125 11.385 5.208 1.00 43.50 161 PRO A CA 1
ATOM 1295 C C . PRO A 1 161 ? 15.726 10.351 6.178 1.00 43.50 161 PRO A C 1
ATOM 1297 O O . PRO A 1 161 ? 16.781 9.793 5.889 1.00 43.50 161 PRO A O 1
ATOM 1300 N N . LEU A 1 162 ? 15.058 10.063 7.303 1.00 45.12 162 LEU A N 1
ATOM 1301 C CA . LEU A 1 162 ? 15.628 9.315 8.422 1.00 45.12 162 LEU A CA 1
ATOM 1302 C C . LEU A 1 162 ? 15.199 7.837 8.528 1.00 45.12 162 LEU A C 1
ATOM 1304 O O . LEU A 1 162 ? 15.848 7.089 9.254 1.00 45.12 162 LEU A O 1
ATOM 1308 N N . ARG A 1 163 ? 14.148 7.372 7.836 1.00 52.72 163 ARG A N 1
ATOM 1309 C CA . ARG A 1 163 ? 13.551 6.054 8.151 1.00 52.72 163 ARG A CA 1
ATOM 1310 C C . ARG A 1 163 ? 13.966 4.916 7.196 1.00 52.72 163 ARG A C 1
ATOM 1312 O O . ARG A 1 163 ? 13.935 5.056 5.975 1.00 52.72 163 ARG A O 1
ATOM 1319 N N . SER A 1 164 ? 14.442 3.853 7.859 1.00 49.56 164 SER A N 1
ATOM 1320 C CA . SER A 1 164 ? 14.948 2.519 7.488 1.00 49.56 164 SER A CA 1
ATOM 1321 C C . SER A 1 164 ? 15.970 2.351 6.340 1.00 49.56 164 SER A C 1
ATOM 1323 O O . SER A 1 164 ? 15.659 2.154 5.167 1.00 49.56 164 SER A O 1
ATOM 1325 N N . LYS A 1 165 ? 17.242 2.175 6.739 1.00 50.91 165 LYS A N 1
ATOM 1326 C CA . LYS A 1 165 ? 18.285 1.453 5.969 1.00 50.91 165 LYS A CA 1
ATOM 1327 C C . LYS A 1 165 ? 17.893 0.000 5.619 1.00 50.91 165 LYS A C 1
ATOM 1329 O O . LYS A 1 165 ? 18.585 -0.641 4.843 1.00 50.91 165 LYS A O 1
ATOM 1334 N N . ILE A 1 166 ? 16.814 -0.520 6.209 1.00 53.94 166 ILE A N 1
ATOM 1335 C CA . ILE A 1 166 ? 16.376 -1.920 6.116 1.00 53.94 166 ILE A CA 1
ATOM 1336 C C . ILE A 1 166 ? 15.693 -2.208 4.770 1.00 53.94 166 ILE A C 1
ATOM 1338 O O . ILE A 1 166 ? 15.946 -3.255 4.184 1.00 53.94 166 ILE A O 1
ATOM 1342 N N . PHE A 1 167 ? 14.903 -1.262 4.245 1.00 55.50 167 PHE A N 1
ATOM 1343 C CA . PHE A 1 167 ? 14.169 -1.408 2.976 1.00 55.50 167 PHE A CA 1
ATOM 1344 C C . PHE A 1 167 ? 14.810 -0.695 1.787 1.00 55.50 167 PHE A C 1
ATOM 1346 O O . PHE A 1 167 ? 14.464 -0.955 0.626 1.00 55.50 167 PHE A O 1
ATOM 1353 N N . ARG A 1 168 ? 15.777 0.190 2.056 1.00 60.91 168 ARG A N 1
ATOM 1354 C CA . ARG A 1 168 ? 16.678 0.703 1.028 1.00 60.91 168 ARG A CA 1
ATOM 1355 C C . ARG A 1 168 ? 17.706 -0.384 0.728 1.00 60.91 168 ARG A C 1
ATOM 1357 O O . ARG A 1 168 ? 18.830 -0.335 1.215 1.00 60.91 168 ARG A O 1
ATOM 1364 N N . GLY A 1 169 ? 17.312 -1.354 -0.101 1.00 64.62 169 GLY A N 1
ATOM 1365 C CA . GLY A 1 169 ? 18.277 -2.186 -0.823 1.00 64.62 169 GLY A CA 1
ATOM 1366 C C . GLY A 1 169 ? 19.317 -1.308 -1.532 1.00 64.62 169 GLY A C 1
ATOM 1367 O O . GLY A 1 169 ? 19.139 -0.089 -1.631 1.00 64.62 169 GLY A O 1
ATOM 1368 N N . SER A 1 170 ? 20.407 -1.897 -2.021 1.00 77.00 170 SER A N 1
ATOM 1369 C CA . SER A 1 170 ? 21.465 -1.139 -2.699 1.00 77.00 170 SER A CA 1
ATOM 1370 C C . SER A 1 170 ? 20.864 -0.200 -3.744 1.00 77.00 170 SER A C 1
ATOM 1372 O O . SER A 1 170 ? 20.143 -0.651 -4.632 1.00 77.00 170 SER A O 1
ATOM 1374 N N . LYS A 1 171 ? 21.124 1.111 -3.618 1.00 84.25 171 LYS A N 1
ATOM 1375 C CA . LYS A 1 171 ? 20.561 2.136 -4.520 1.00 84.25 171 LYS A CA 1
ATOM 1376 C C . LYS A 1 171 ? 20.880 1.846 -5.985 1.00 84.25 171 LYS A C 1
ATOM 1378 O O . LYS A 1 171 ? 20.084 2.181 -6.856 1.00 84.25 171 LYS A O 1
ATOM 1383 N N . LYS A 1 172 ? 22.048 1.246 -6.216 1.00 89.75 172 LYS A N 1
ATOM 1384 C CA . LYS A 1 172 ? 22.556 0.822 -7.514 1.00 89.75 172 LYS A CA 1
ATOM 1385 C C . LYS A 1 172 ? 22.954 -0.644 -7.441 1.00 89.75 172 LYS A C 1
ATOM 1387 O O . LYS A 1 172 ? 23.546 -1.057 -6.441 1.00 89.75 172 LYS A O 1
ATOM 1392 N N . GLN A 1 173 ? 22.659 -1.398 -8.486 1.00 90.44 173 GLN A N 1
ATOM 1393 C CA . GLN A 1 173 ? 23.120 -2.765 -8.683 1.00 90.44 173 GLN A CA 1
ATOM 1394 C C . GLN A 1 173 ? 23.534 -2.948 -10.139 1.00 90.44 173 GLN A C 1
ATOM 1396 O O . GLN A 1 173 ? 22.971 -2.313 -11.028 1.00 90.44 173 GLN A O 1
ATOM 1401 N N . VAL A 1 174 ? 24.527 -3.802 -10.371 1.00 92.44 174 VAL A N 1
ATOM 1402 C CA . VAL A 1 174 ? 24.952 -4.171 -11.720 1.00 92.44 174 VAL A CA 1
ATOM 1403 C C . VAL A 1 174 ? 24.834 -5.678 -11.855 1.00 92.44 174 VAL A C 1
ATOM 1405 O O . VAL A 1 174 ? 25.453 -6.413 -11.088 1.00 92.44 174 VAL A O 1
ATOM 1408 N N . TYR A 1 175 ? 24.019 -6.121 -12.808 1.00 92.81 175 TYR A N 1
ATOM 1409 C CA . TYR A 1 175 ? 23.825 -7.531 -13.141 1.00 92.81 175 TYR A CA 1
ATOM 1410 C C . TYR A 1 175 ? 23.775 -7.664 -14.656 1.00 92.81 175 TYR A C 1
ATOM 1412 O O . TYR A 1 175 ? 23.000 -6.955 -15.287 1.00 92.81 175 TYR A O 1
ATOM 1420 N N . ARG A 1 176 ? 24.607 -8.542 -15.233 1.00 92.94 176 ARG A N 1
ATOM 1421 C CA . ARG A 1 176 ? 24.647 -8.784 -16.689 1.00 92.94 176 ARG A CA 1
ATOM 1422 C C . ARG A 1 176 ? 24.716 -7.482 -17.511 1.00 92.94 176 ARG A C 1
ATOM 1424 O O . ARG A 1 176 ? 23.947 -7.275 -18.440 1.00 92.94 176 ARG A O 1
ATOM 1431 N N . ASP A 1 177 ? 25.584 -6.560 -17.096 1.00 93.25 177 ASP A N 1
ATOM 1432 C CA . ASP A 1 177 ? 25.769 -5.222 -17.689 1.00 93.25 177 ASP A CA 1
ATOM 1433 C C . ASP A 1 177 ? 24.565 -4.262 -17.596 1.00 93.25 177 ASP A C 1
ATOM 1435 O O . ASP A 1 177 ? 24.644 -3.109 -18.030 1.00 93.25 177 ASP A O 1
ATOM 1439 N N . HIS A 1 178 ? 23.464 -4.667 -16.958 1.00 94.75 178 HIS A N 1
ATOM 1440 C CA . HIS A 1 178 ? 22.385 -3.752 -16.604 1.00 94.75 178 HIS A CA 1
ATOM 1441 C C . HIS A 1 178 ? 22.787 -2.905 -15.399 1.00 94.75 178 HIS A C 1
ATOM 1443 O O . HIS A 1 178 ? 23.068 -3.424 -14.320 1.00 94.75 178 HIS A O 1
ATOM 1449 N N . HIS A 1 179 ? 22.738 -1.585 -15.563 1.00 94.75 179 HIS A N 1
ATOM 1450 C CA . HIS A 1 179 ? 22.966 -0.611 -14.498 1.00 94.75 179 HIS A CA 1
ATOM 1451 C C . HIS A 1 179 ? 21.639 -0.264 -13.813 1.00 94.75 179 HIS A C 1
ATOM 1453 O O . HIS A 1 179 ? 21.001 0.746 -14.113 1.00 94.75 179 HIS A O 1
ATOM 1459 N N . PHE A 1 180 ? 21.196 -1.135 -12.912 1.00 95.44 180 PHE A N 1
ATOM 1460 C CA . PHE A 1 180 ? 19.937 -1.001 -12.189 1.00 95.44 180 PHE A CA 1
ATOM 1461 C C . PHE A 1 180 ? 20.020 0.060 -11.088 1.00 95.44 180 PHE A C 1
ATOM 1463 O O . PHE A 1 180 ? 20.799 -0.067 -10.144 1.00 95.44 180 PHE A O 1
ATOM 1470 N N . ASN A 1 181 ? 19.158 1.073 -11.160 1.00 94.12 181 ASN A N 1
ATOM 1471 C CA . ASN A 1 181 ? 18.960 2.067 -10.105 1.00 94.12 181 ASN A CA 1
ATOM 1472 C C . ASN A 1 181 ? 17.572 1.921 -9.487 1.00 94.12 181 ASN A C 1
ATOM 1474 O O . ASN A 1 181 ? 16.609 1.641 -10.198 1.00 94.12 181 ASN A O 1
ATOM 1478 N N . GLN A 1 182 ? 17.462 2.103 -8.166 1.00 92.19 182 GLN A N 1
ATOM 1479 C CA . GLN A 1 182 ? 16.156 2.103 -7.501 1.00 92.19 182 GLN A CA 1
ATOM 1480 C C . GLN A 1 182 ? 15.245 3.140 -8.147 1.00 92.19 182 GLN A C 1
ATOM 1482 O O . GLN A 1 182 ? 15.629 4.300 -8.301 1.00 92.19 182 GLN A O 1
ATOM 1487 N N . HIS A 1 183 ? 14.043 2.704 -8.503 1.00 91.00 183 HIS A N 1
ATOM 1488 C CA . HIS A 1 183 ? 13.082 3.509 -9.229 1.00 91.00 183 HIS A CA 1
ATOM 1489 C C . HIS A 1 183 ? 11.745 3.544 -8.490 1.00 91.00 183 HIS A C 1
ATOM 1491 O O . HIS A 1 183 ? 11.304 2.547 -7.906 1.00 91.00 183 HIS A O 1
ATOM 1497 N N . THR A 1 184 ? 11.124 4.721 -8.515 1.00 90.31 184 THR A N 1
ATOM 1498 C CA . THR A 1 184 ? 9.775 4.946 -8.003 1.00 90.31 184 THR A CA 1
ATOM 1499 C C . THR A 1 184 ? 8.819 4.979 -9.177 1.00 90.31 184 THR A C 1
ATOM 1501 O O . THR A 1 184 ? 8.910 5.870 -10.017 1.00 90.31 184 THR A O 1
ATOM 1504 N N . TYR A 1 185 ? 7.894 4.030 -9.205 1.00 89.62 185 TYR A N 1
ATOM 1505 C CA . TYR A 1 185 ? 6.850 3.954 -10.215 1.00 89.62 185 TYR A CA 1
ATOM 1506 C C . TYR A 1 185 ? 5.609 4.724 -9.758 1.00 89.62 185 TYR A C 1
ATOM 1508 O O . TYR A 1 185 ? 5.307 4.805 -8.562 1.00 89.62 185 TYR A O 1
ATOM 1516 N N . TYR A 1 186 ? 4.909 5.306 -10.731 1.00 86.94 186 TYR A N 1
ATOM 1517 C CA . TYR A 1 186 ? 3.722 6.145 -10.525 1.00 86.94 186 TYR A CA 1
ATOM 1518 C C . TYR A 1 186 ? 2.497 5.648 -11.309 1.00 86.94 186 TYR A C 1
ATOM 1520 O O . TYR A 1 186 ? 1.459 6.304 -11.297 1.00 86.94 186 TYR A O 1
ATOM 1528 N N . SER A 1 187 ? 2.642 4.531 -12.020 1.00 86.62 187 SER A N 1
ATOM 1529 C CA . SER A 1 187 ? 1.629 3.878 -12.847 1.00 86.62 187 SER A CA 1
ATOM 1530 C C . SER A 1 187 ? 1.947 2.390 -12.948 1.00 86.62 187 SER A C 1
ATOM 1532 O O . SER A 1 187 ? 3.089 1.984 -12.698 1.00 86.62 187 SER A O 1
ATOM 1534 N N . VAL A 1 188 ? 0.956 1.592 -13.355 1.00 88.12 188 VAL A N 1
ATOM 1535 C CA . VAL A 1 188 ? 1.111 0.144 -13.547 1.00 88.12 188 VAL A CA 1
ATOM 1536 C C . VAL A 1 188 ? 2.322 -0.132 -14.427 1.00 88.12 188 VAL A C 1
ATOM 1538 O O . VAL A 1 188 ? 2.398 0.322 -15.566 1.00 88.12 188 VAL A O 1
ATOM 1541 N N . THR A 1 189 ? 3.294 -0.839 -13.862 1.00 91.19 189 THR A N 1
ATOM 1542 C CA . THR A 1 189 ? 4.535 -1.202 -14.543 1.00 91.19 189 THR A CA 1
ATOM 1543 C C . THR A 1 189 ? 4.796 -2.678 -14.316 1.00 91.19 189 THR A C 1
ATOM 1545 O O . THR A 1 189 ? 4.772 -3.141 -13.176 1.00 91.19 189 THR A O 1
ATOM 1548 N N . TYR A 1 190 ? 5.051 -3.410 -15.395 1.00 94.25 190 TYR A N 1
ATOM 1549 C CA . TYR A 1 190 ? 5.346 -4.836 -15.346 1.00 94.25 190 TYR A CA 1
ATOM 1550 C C . TYR A 1 190 ? 6.851 -5.071 -15.237 1.00 94.25 190 TYR A C 1
ATOM 1552 O O . TYR A 1 190 ? 7.654 -4.377 -15.862 1.00 94.25 190 TYR A O 1
ATOM 1560 N N . CYS A 1 191 ? 7.228 -6.062 -14.439 1.00 95.06 191 CYS A N 1
ATOM 1561 C CA . CYS A 1 191 ? 8.591 -6.548 -14.358 1.00 95.06 191 CYS A CA 1
ATOM 1562 C C . CYS A 1 191 ? 8.945 -7.287 -15.648 1.00 95.06 191 CYS A C 1
ATOM 1564 O O . CYS A 1 191 ? 8.285 -8.257 -16.011 1.00 95.06 191 CYS A O 1
ATOM 1566 N N . ASN A 1 192 ? 10.017 -6.865 -16.313 1.00 95.75 192 ASN A N 1
ATOM 1567 C CA . ASN A 1 192 ? 10.484 -7.486 -17.549 1.00 95.75 192 ASN A CA 1
ATOM 1568 C C . ASN A 1 192 ? 10.962 -8.938 -17.364 1.00 95.75 192 ASN A C 1
ATOM 1570 O O . ASN A 1 192 ? 11.042 -9.659 -18.347 1.00 95.75 192 ASN A O 1
ATOM 1574 N N . HIS A 1 193 ? 11.258 -9.365 -16.131 1.00 94.94 193 HIS A N 1
ATOM 1575 C CA . HIS A 1 193 ? 11.699 -10.732 -15.827 1.00 94.94 193 HIS A CA 1
ATOM 1576 C C . HIS A 1 193 ? 10.530 -11.699 -15.602 1.00 94.94 193 HIS A C 1
ATOM 1578 O O . HIS A 1 193 ? 10.441 -12.729 -16.256 1.00 94.94 193 HIS A O 1
ATOM 1584 N N . CYS A 1 194 ? 9.620 -11.384 -14.673 1.00 93.56 194 CYS A N 1
ATOM 1585 C CA . CYS A 1 194 ? 8.532 -12.298 -14.296 1.00 93.56 194 CYS A CA 1
ATOM 1586 C C . CYS A 1 194 ? 7.173 -11.954 -14.922 1.00 93.56 194 CYS A C 1
ATOM 1588 O O . CYS A 1 194 ? 6.218 -12.704 -14.743 1.00 93.56 194 CYS A O 1
ATOM 1590 N N . GLY A 1 195 ? 7.050 -10.811 -15.603 1.00 92.12 195 GLY A N 1
ATOM 1591 C CA . GLY A 1 195 ? 5.798 -10.352 -16.209 1.00 92.12 195 GLY A CA 1
ATOM 1592 C C . GLY A 1 195 ? 4.733 -9.874 -15.215 1.00 92.12 195 GLY A C 1
ATOM 1593 O O . GLY A 1 195 ? 3.640 -9.519 -15.640 1.00 92.12 195 GLY A O 1
ATOM 1594 N N . LEU A 1 196 ? 5.022 -9.841 -13.909 1.00 91.00 196 LEU A N 1
ATOM 1595 C CA . LEU A 1 196 ? 4.084 -9.387 -12.874 1.00 91.00 196 LEU A CA 1
ATOM 1596 C C . LEU A 1 196 ? 4.240 -7.892 -12.570 1.00 91.00 196 LEU A C 1
ATOM 1598 O O . LEU A 1 196 ? 5.300 -7.302 -12.790 1.00 91.00 196 LEU A O 1
ATOM 1602 N N . ILE A 1 197 ? 3.188 -7.280 -12.025 1.00 91.38 197 ILE A N 1
ATOM 1603 C CA . ILE A 1 197 ? 3.155 -5.855 -11.671 1.00 91.38 197 ILE A CA 1
ATOM 1604 C C . ILE A 1 197 ? 4.156 -5.550 -10.545 1.00 91.38 197 ILE A C 1
ATOM 1606 O O . ILE A 1 197 ? 4.271 -6.285 -9.562 1.00 91.38 197 ILE A O 1
ATOM 1610 N N . ILE A 1 198 ? 4.882 -4.438 -10.666 1.00 92.38 198 ILE A N 1
ATOM 1611 C CA . ILE A 1 198 ? 5.785 -3.914 -9.636 1.00 92.38 198 ILE A CA 1
ATOM 1612 C C . ILE A 1 198 ? 4.971 -3.111 -8.614 1.00 92.38 198 ILE A C 1
ATOM 1614 O O . ILE A 1 198 ? 4.760 -1.908 -8.776 1.00 92.38 198 ILE A O 1
ATOM 1618 N N . TRP A 1 199 ? 4.499 -3.784 -7.567 1.00 91.38 199 TRP A N 1
ATOM 1619 C CA . TRP A 1 199 ? 3.615 -3.223 -6.543 1.00 91.38 199 TRP A CA 1
ATOM 1620 C C . TRP A 1 199 ? 4.365 -2.549 -5.380 1.00 91.38 199 TRP A C 1
ATOM 1622 O O . TRP A 1 199 ? 5.573 -2.719 -5.196 1.00 91.38 199 TRP A O 1
ATOM 1632 N N . GLY A 1 200 ? 3.621 -1.795 -4.564 1.00 85.56 200 GLY A N 1
ATOM 1633 C CA . GLY A 1 200 ? 4.031 -1.419 -3.210 1.00 85.56 200 GLY A CA 1
ATOM 1634 C C . GLY A 1 200 ? 4.466 0.032 -3.014 1.00 85.56 200 GLY A C 1
ATOM 1635 O O . GLY A 1 200 ? 4.287 0.906 -3.867 1.00 85.56 200 GLY A O 1
ATOM 1636 N N . ILE A 1 201 ? 5.037 0.286 -1.833 1.00 87.56 201 ILE A N 1
ATOM 1637 C CA . ILE A 1 201 ? 5.490 1.610 -1.382 1.00 87.56 201 ILE A CA 1
ATOM 1638 C C . ILE A 1 201 ? 6.866 1.924 -1.959 1.00 87.56 201 ILE A C 1
ATOM 1640 O O . ILE A 1 201 ? 7.759 1.073 -1.986 1.00 87.56 201 ILE A O 1
ATOM 1644 N N . ALA A 1 202 ? 7.058 3.162 -2.412 1.00 82.25 202 ALA A N 1
ATOM 1645 C CA . ALA A 1 202 ? 8.281 3.499 -3.123 1.00 82.25 202 ALA A CA 1
ATOM 1646 C C . ALA A 1 202 ? 9.547 3.515 -2.234 1.00 82.25 202 ALA A C 1
ATOM 1648 O O . ALA A 1 202 ? 9.474 3.874 -1.053 1.00 82.25 202 ALA A O 1
ATOM 1649 N N . PRO A 1 203 ? 10.733 3.226 -2.814 1.00 84.38 203 PRO A N 1
ATOM 1650 C CA . PRO A 1 203 ? 10.941 2.761 -4.193 1.00 84.38 203 PRO A CA 1
ATOM 1651 C C . PRO A 1 203 ? 10.543 1.286 -4.346 1.00 84.38 203 PRO A C 1
ATOM 1653 O O . PRO A 1 203 ? 10.941 0.463 -3.520 1.00 84.38 203 PRO A O 1
ATOM 1656 N N . GLN A 1 204 ? 9.787 0.941 -5.391 1.00 88.94 204 GLN A N 1
ATOM 1657 C CA . GLN A 1 204 ? 9.192 -0.395 -5.546 1.00 88.94 204 GLN A CA 1
ATOM 1658 C C . GLN A 1 204 ? 10.121 -1.388 -6.257 1.00 88.94 204 GLN A C 1
ATOM 1660 O O . GLN A 1 204 ? 10.144 -2.572 -5.927 1.00 88.94 204 GLN A O 1
ATOM 1665 N N . GLY A 1 205 ? 10.947 -0.913 -7.190 1.00 92.25 205 GLY A N 1
ATOM 1666 C CA . GLY A 1 205 ? 11.796 -1.777 -8.012 1.00 92.25 205 GLY A CA 1
ATOM 1667 C C . GLY A 1 205 ? 13.072 -1.095 -8.485 1.00 92.25 205 GLY A C 1
ATOM 1668 O O . GLY A 1 205 ? 13.486 -0.068 -7.942 1.00 92.25 205 GLY A O 1
ATOM 1669 N N . TYR A 1 206 ? 13.689 -1.682 -9.505 1.00 94.75 206 TYR A N 1
ATOM 1670 C CA . TYR A 1 206 ? 14.841 -1.120 -10.199 1.00 94.75 206 TYR A CA 1
ATOM 1671 C C . TYR A 1 206 ? 14.506 -0.817 -11.655 1.00 94.75 206 TYR A C 1
ATOM 1673 O O . TYR A 1 206 ? 13.714 -1.533 -12.262 1.00 94.75 206 TYR A O 1
ATOM 1681 N N . GLN A 1 207 ? 15.151 0.207 -12.207 1.00 96.06 207 GLN A N 1
ATOM 1682 C CA . GLN A 1 207 ? 15.158 0.508 -13.633 1.00 96.06 207 GLN A CA 1
ATOM 1683 C C . GLN A 1 207 ? 16.604 0.575 -14.131 1.00 96.06 207 GLN A C 1
ATOM 1685 O O . GLN A 1 207 ? 17.453 1.218 -13.504 1.00 96.06 207 GLN A O 1
ATOM 1690 N N . CYS A 1 208 ? 16.904 -0.098 -15.241 1.00 96.00 208 CYS A N 1
ATOM 1691 C CA . CYS A 1 208 ? 18.216 -0.021 -15.877 1.00 96.00 208 CYS A CA 1
ATOM 1692 C C . CYS A 1 208 ? 18.400 1.350 -16.541 1.00 96.00 208 CYS A C 1
ATOM 1694 O O . CYS A 1 208 ? 17.597 1.742 -17.385 1.00 96.00 208 CYS A O 1
ATOM 1696 N N . THR A 1 209 ? 19.487 2.060 -16.233 1.00 94.75 209 THR A N 1
ATOM 1697 C CA . THR A 1 209 ? 19.777 3.365 -16.857 1.00 94.75 209 THR A CA 1
ATOM 1698 C C . THR A 1 209 ? 20.185 3.272 -18.321 1.00 94.75 209 THR A C 1
ATOM 1700 O O . THR A 1 209 ? 20.244 4.293 -19.003 1.00 94.75 209 THR A O 1
ATOM 1703 N N . ASN A 1 210 ? 20.516 2.075 -18.808 1.00 93.62 210 ASN A N 1
ATOM 1704 C CA . ASN A 1 210 ? 20.961 1.884 -20.182 1.00 93.62 210 ASN A CA 1
ATOM 1705 C C . ASN A 1 210 ? 19.825 1.426 -21.097 1.00 93.62 210 ASN A C 1
ATOM 1707 O O . ASN A 1 210 ? 19.673 1.993 -22.161 1.00 93.62 210 ASN A O 1
ATOM 1711 N N . CYS A 1 211 ? 19.015 0.444 -20.713 1.00 93.38 211 CYS A N 1
ATOM 1712 C CA . CYS A 1 211 ? 17.961 -0.081 -21.592 1.00 93.38 211 CYS A CA 1
ATOM 1713 C C . CYS A 1 211 ? 16.534 0.196 -21.097 1.00 93.38 211 CYS A C 1
ATOM 1715 O O . CYS A 1 211 ? 15.589 -0.313 -21.685 1.00 93.38 211 CYS A O 1
ATOM 1717 N N . GLU A 1 212 ? 16.366 0.963 -20.013 1.00 94.75 212 GLU A N 1
ATOM 1718 C CA . GLU A 1 212 ? 15.058 1.294 -19.415 1.00 94.75 212 GLU A CA 1
ATOM 1719 C C . GLU A 1 212 ? 14.266 0.065 -18.900 1.00 94.75 212 GLU A C 1
ATOM 1721 O O . GLU A 1 212 ? 13.096 0.186 -18.548 1.00 94.75 212 GLU A O 1
ATOM 1726 N N . MET A 1 213 ? 14.905 -1.111 -18.788 1.00 95.19 213 MET A N 1
ATOM 1727 C CA . MET A 1 213 ? 14.296 -2.334 -18.243 1.00 95.19 213 MET A CA 1
ATOM 1728 C C . MET A 1 213 ? 13.859 -2.137 -16.787 1.00 95.19 213 MET A C 1
ATOM 1730 O O . MET A 1 213 ? 14.678 -1.758 -15.946 1.00 95.19 213 MET A O 1
ATOM 1734 N N . ASN A 1 214 ? 12.597 -2.445 -16.492 1.00 96.69 214 ASN A N 1
ATOM 1735 C CA . ASN A 1 214 ? 11.963 -2.328 -15.182 1.00 96.69 214 ASN A CA 1
ATOM 1736 C C . ASN A 1 214 ? 11.850 -3.705 -14.530 1.00 96.69 214 ASN A C 1
ATOM 1738 O O . ASN A 1 214 ? 11.358 -4.653 -15.139 1.00 96.69 214 ASN A O 1
ATOM 1742 N N . ILE A 1 215 ? 12.284 -3.834 -13.279 1.00 95.62 215 ILE A N 1
ATOM 1743 C CA . ILE A 1 215 ? 12.312 -5.125 -12.585 1.00 95.62 215 ILE A CA 1
ATOM 1744 C C . ILE A 1 215 ? 11.953 -4.995 -11.100 1.00 95.62 215 ILE A C 1
ATOM 1746 O O . ILE A 1 215 ? 12.180 -3.952 -10.474 1.00 95.62 215 ILE A O 1
ATOM 1750 N N . HIS A 1 216 ? 11.449 -6.074 -10.495 1.00 93.50 216 HIS A N 1
ATOM 1751 C CA . HIS A 1 216 ? 11.348 -6.167 -9.034 1.00 93.50 216 HIS A CA 1
ATOM 1752 C C . HIS A 1 216 ? 12.731 -6.212 -8.380 1.00 93.50 216 HIS A C 1
ATOM 1754 O O . HIS A 1 216 ? 13.719 -6.648 -8.975 1.00 93.50 216 HIS A O 1
ATOM 1760 N N . LYS A 1 217 ? 12.791 -5.840 -7.096 1.00 89.81 217 LYS A N 1
ATOM 1761 C CA . LYS A 1 217 ? 14.020 -5.947 -6.293 1.00 89.81 217 LYS A CA 1
ATOM 1762 C C . LYS A 1 217 ? 14.529 -7.388 -6.184 1.00 89.81 217 LYS A C 1
ATOM 1764 O O . LYS A 1 217 ? 15.734 -7.612 -6.238 1.00 89.81 217 LYS A O 1
ATOM 1769 N N . SER A 1 218 ? 13.620 -8.351 -6.043 1.00 88.81 218 SER A N 1
ATOM 1770 C CA . SER A 1 218 ? 13.922 -9.785 -5.959 1.00 88.81 218 SER A CA 1
ATOM 1771 C C . SER A 1 218 ? 14.353 -10.376 -7.306 1.00 88.81 218 SER A C 1
ATOM 1773 O O . SER A 1 218 ? 15.260 -11.207 -7.344 1.00 88.81 218 SER A O 1
ATOM 1775 N N . CYS A 1 219 ? 13.772 -9.903 -8.413 1.00 92.69 219 CYS A N 1
ATOM 1776 C CA . CYS A 1 219 ? 14.087 -10.379 -9.762 1.00 92.69 219 CYS A CA 1
ATOM 1777 C C . CYS A 1 219 ? 15.462 -9.925 -10.272 1.00 92.69 219 CYS A C 1
ATOM 1779 O O . CYS A 1 219 ? 16.016 -10.577 -11.148 1.00 92.69 219 CYS A O 1
ATOM 1781 N N . ALA A 1 220 ? 16.058 -8.863 -9.716 1.00 91.94 220 ALA A N 1
ATOM 1782 C CA . ALA A 1 220 ? 17.322 -8.297 -10.211 1.00 91.94 220 ALA A CA 1
ATOM 1783 C C . ALA A 1 220 ? 18.472 -9.295 -10.324 1.00 91.94 220 ALA A C 1
ATOM 1785 O O . ALA A 1 220 ? 19.244 -9.248 -11.276 1.00 91.94 220 ALA A O 1
ATOM 1786 N N . LYS A 1 221 ? 18.567 -10.220 -9.368 1.00 91.25 221 LYS A N 1
ATOM 1787 C CA . LYS A 1 221 ? 19.617 -11.246 -9.339 1.00 91.25 221 LYS A CA 1
ATOM 1788 C C . LYS A 1 221 ? 19.346 -12.424 -10.277 1.00 91.25 221 LYS A C 1
ATOM 1790 O O . LYS A 1 221 ? 20.246 -13.228 -10.485 1.00 91.25 221 LYS A O 1
ATOM 1795 N N . GLN A 1 222 ? 18.118 -12.549 -10.774 1.00 93.31 222 GLN A N 1
ATOM 1796 C CA . GLN A 1 222 ? 17.657 -13.668 -11.599 1.00 93.31 222 GLN A CA 1
ATOM 1797 C C . GLN A 1 222 ? 17.739 -13.360 -13.098 1.00 93.31 222 GLN A C 1
ATOM 1799 O O . GLN A 1 222 ? 17.484 -14.243 -13.907 1.00 93.31 222 GLN A O 1
ATOM 1804 N N . VAL A 1 223 ? 18.088 -12.125 -13.472 1.00 92.88 223 VAL A N 1
ATOM 1805 C CA . VAL A 1 223 ? 18.250 -11.732 -14.874 1.00 92.88 223 VAL A CA 1
ATOM 1806 C C . VAL A 1 223 ? 19.474 -12.442 -15.460 1.00 92.88 223 VAL A C 1
ATOM 1808 O O . VAL A 1 223 ? 20.601 -12.267 -14.987 1.00 92.88 223 VAL A O 1
ATOM 1811 N N . GLU A 1 224 ?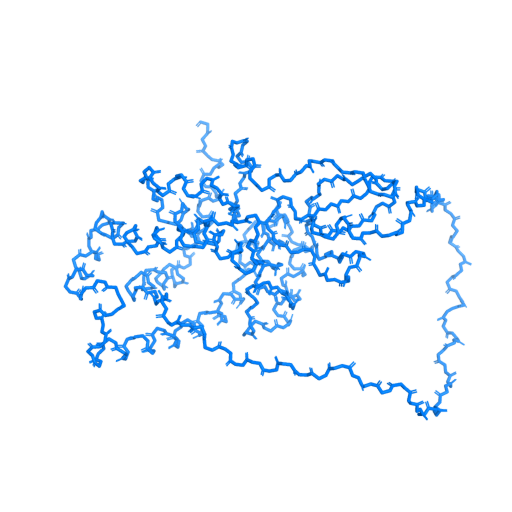 19.248 -13.250 -16.493 1.00 91.88 224 GLU A N 1
ATOM 1812 C CA . GLU A 1 224 ? 20.304 -13.961 -17.228 1.00 91.88 224 GLU A CA 1
ATOM 1813 C C . GLU A 1 224 ? 20.717 -13.231 -18.512 1.00 91.88 224 GLU A C 1
ATOM 1815 O O . GLU A 1 224 ? 21.864 -13.343 -18.948 1.00 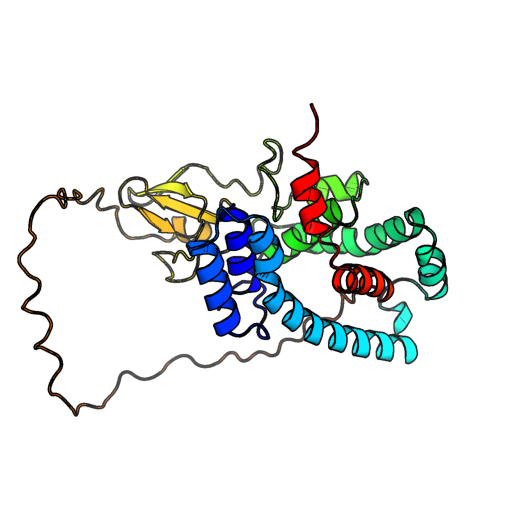91.88 224 GLU A O 1
ATOM 1820 N N . GLU A 1 225 ? 19.799 -12.445 -19.072 1.00 91.56 225 GLU A N 1
ATOM 1821 C CA . GLU A 1 225 ? 19.980 -11.644 -20.280 1.00 91.56 225 GLU A CA 1
ATOM 1822 C C . GLU A 1 225 ? 21.015 -10.531 -20.069 1.00 91.56 225 GLU A C 1
ATOM 1824 O O . GLU A 1 225 ? 21.083 -9.916 -19.005 1.00 91.56 225 GLU A O 1
ATOM 1829 N N . VAL A 1 226 ? 21.825 -10.267 -21.097 1.00 92.25 226 VAL A N 1
ATOM 1830 C CA . VAL A 1 226 ? 22.837 -9.203 -21.078 1.00 92.25 226 VAL A CA 1
ATOM 1831 C C . VAL A 1 226 ? 22.240 -7.898 -21.593 1.00 92.25 226 VAL A C 1
ATOM 1833 O O . VAL A 1 226 ? 21.500 -7.881 -22.578 1.00 92.25 226 VAL A O 1
ATOM 1836 N N . CYS A 1 227 ? 22.600 -6.788 -20.952 1.00 94.12 227 CYS A N 1
ATOM 1837 C CA . CYS A 1 227 ? 22.118 -5.468 -21.326 1.00 94.12 227 CYS A CA 1
ATOM 1838 C C . CYS A 1 227 ? 22.551 -5.083 -22.745 1.00 94.12 227 CYS A C 1
ATOM 1840 O O . CYS A 1 227 ? 23.735 -4.939 -23.037 1.00 94.12 227 CYS A O 1
ATOM 1842 N N . ILE A 1 228 ? 21.571 -4.805 -23.603 1.00 89.19 228 ILE A N 1
ATOM 1843 C CA . ILE A 1 228 ? 21.786 -4.361 -24.991 1.00 89.19 228 ILE A CA 1
ATOM 1844 C C . ILE A 1 228 ? 22.035 -2.846 -25.135 1.00 89.19 228 ILE A C 1
ATOM 1846 O O . ILE A 1 228 ? 22.195 -2.345 -26.246 1.00 89.19 228 ILE A O 1
ATOM 1850 N N . GLY A 1 229 ? 22.073 -2.101 -24.025 1.00 85.75 229 GLY A N 1
ATOM 1851 C CA . GLY A 1 229 ? 22.280 -0.650 -24.019 1.00 85.75 229 GLY A CA 1
ATOM 1852 C C . GLY A 1 229 ? 21.087 0.165 -24.541 1.00 85.75 229 GLY A C 1
ATOM 1853 O O . GLY A 1 229 ? 20.002 -0.367 -24.782 1.00 85.75 229 GLY A O 1
ATOM 1854 N N . GLN A 1 230 ? 21.283 1.480 -24.703 1.00 73.06 230 GLN A N 1
ATOM 1855 C CA . GLN A 1 230 ? 20.305 2.339 -25.376 1.00 73.06 230 GLN A CA 1
ATOM 1856 C C . GLN A 1 230 ? 20.357 2.003 -26.867 1.00 73.06 230 GLN A C 1
ATOM 1858 O O . GLN A 1 230 ? 21.203 2.528 -27.590 1.00 73.06 230 GLN A O 1
ATOM 1863 N N . LEU A 1 231 ? 19.458 1.145 -27.355 1.00 59.47 231 LEU A N 1
ATOM 1864 C CA . LEU A 1 231 ? 19.133 1.152 -28.780 1.00 59.47 231 LEU A CA 1
ATOM 1865 C C . LEU A 1 231 ? 18.763 2.599 -29.118 1.00 59.47 231 LEU A C 1
ATOM 1867 O O . LEU A 1 231 ? 17.792 3.122 -28.570 1.00 59.47 231 LEU A O 1
ATOM 1871 N N . HIS A 1 232 ? 19.592 3.268 -29.925 1.00 51.75 232 HIS A N 1
ATOM 1872 C CA . HIS A 1 232 ? 19.433 4.672 -30.287 1.00 51.75 232 HIS A CA 1
ATOM 1873 C C . HIS A 1 232 ? 17.954 4.966 -30.565 1.00 51.75 232 HIS A C 1
ATOM 1875 O O . HIS A 1 232 ? 17.400 4.471 -31.551 1.00 51.75 232 HIS A O 1
ATOM 1881 N N . LYS A 1 233 ? 17.314 5.780 -29.713 1.00 48.28 233 LYS A N 1
ATOM 1882 C CA . LYS A 1 233 ? 16.047 6.437 -30.042 1.00 48.28 233 LYS A CA 1
ATOM 1883 C C . LYS A 1 233 ? 16.352 7.312 -31.261 1.00 48.28 233 LYS A C 1
ATOM 1885 O O . LYS A 1 233 ? 16.788 8.448 -31.111 1.00 48.28 233 LYS A O 1
ATOM 1890 N N . LYS A 1 234 ? 16.227 6.754 -32.473 1.00 38.59 234 LYS A N 1
ATOM 1891 C CA . LYS A 1 234 ? 16.217 7.539 -33.707 1.00 38.59 234 LYS A CA 1
ATOM 1892 C C . LYS A 1 234 ? 15.107 8.560 -33.518 1.00 38.59 234 LYS A C 1
ATOM 1894 O O . LYS A 1 234 ? 13.955 8.184 -33.306 1.00 38.59 234 LYS A O 1
ATOM 1899 N N . ASP A 1 235 ? 15.522 9.816 -33.509 1.00 40.47 235 ASP A N 1
ATOM 1900 C CA . ASP A 1 235 ? 14.694 11.006 -33.468 1.00 40.47 235 ASP A CA 1
ATOM 1901 C C . ASP A 1 235 ? 13.424 10.781 -34.305 1.00 40.47 235 ASP A C 1
ATOM 1903 O O . ASP A 1 235 ? 13.487 10.656 -35.529 1.00 40.47 235 ASP A O 1
ATOM 1907 N N . ARG A 1 236 ? 12.265 10.641 -33.649 1.00 48.19 236 ARG A N 1
ATOM 1908 C CA . ARG A 1 236 ? 10.964 10.586 -34.333 1.00 48.19 236 ARG A CA 1
ATOM 1909 C C . ARG A 1 236 ? 10.539 12.007 -34.703 1.00 48.19 236 ARG A C 1
ATOM 1911 O O . ARG A 1 236 ? 9.468 12.466 -34.318 1.00 48.19 236 ARG A O 1
ATOM 1918 N N . SER A 1 237 ? 11.378 12.686 -35.474 1.00 49.84 237 SER A N 1
ATOM 1919 C CA . SER A 1 237 ? 11.059 13.942 -36.135 1.00 49.84 237 SER A CA 1
ATOM 1920 C C . SER A 1 237 ? 11.083 13.707 -37.644 1.00 49.84 237 SER A C 1
ATOM 1922 O O . SER A 1 237 ? 12.138 13.477 -38.226 1.00 49.84 237 SER A O 1
ATOM 1924 N N . ARG A 1 238 ? 9.885 13.783 -38.246 1.00 48.94 238 ARG A N 1
ATOM 1925 C CA . ARG A 1 238 ? 9.521 13.576 -39.666 1.00 48.94 238 ARG A CA 1
ATOM 1926 C C . ARG A 1 238 ? 9.528 12.132 -40.183 1.00 48.94 238 ARG A C 1
ATOM 1928 O O . ARG A 1 238 ? 10.523 11.649 -40.695 1.00 48.94 238 ARG A O 1
ATOM 1935 N N . ASP A 1 239 ? 8.344 11.517 -40.153 1.00 40.06 239 ASP A N 1
ATOM 1936 C CA . ASP A 1 239 ? 7.721 10.979 -41.374 1.00 40.06 239 ASP A CA 1
ATOM 1937 C C . ASP A 1 239 ? 6.213 10.761 -41.161 1.00 40.06 239 ASP A C 1
ATOM 1939 O O . ASP A 1 239 ? 5.712 9.688 -40.829 1.00 40.06 239 ASP A O 1
ATOM 1943 N N . THR A 1 240 ? 5.454 11.835 -41.360 1.00 47.69 240 THR A N 1
ATOM 1944 C CA . THR A 1 240 ? 4.018 11.796 -41.634 1.00 47.69 240 THR A CA 1
ATOM 1945 C C . THR A 1 240 ? 3.790 11.205 -43.028 1.00 47.69 240 THR A C 1
ATOM 1947 O O . THR A 1 240 ? 3.558 11.976 -43.956 1.00 47.69 240 THR A O 1
ATOM 1950 N N . ARG A 1 241 ? 3.885 9.870 -43.221 1.00 48.03 241 ARG A N 1
ATOM 1951 C CA . ARG A 1 241 ? 3.430 9.230 -44.485 1.00 48.03 241 ARG A CA 1
ATOM 1952 C C . ARG A 1 241 ? 3.333 7.691 -44.585 1.00 48.03 241 ARG A C 1
ATOM 1954 O O . ARG A 1 241 ? 3.447 7.174 -45.689 1.00 48.03 241 ARG A O 1
ATOM 1961 N N . PHE A 1 242 ? 3.021 6.941 -43.521 1.00 38.44 242 PHE A N 1
ATOM 1962 C CA . PHE A 1 242 ? 2.696 5.498 -43.666 1.00 38.44 242 PHE A CA 1
ATOM 1963 C C . PHE A 1 242 ? 1.465 5.024 -42.869 1.00 38.44 242 PHE A C 1
ATOM 1965 O O . PHE A 1 242 ? 1.432 3.916 -42.345 1.00 38.44 242 PHE A O 1
ATOM 1972 N N . SER A 1 243 ? 0.402 5.832 -42.815 1.00 40.69 243 SER A N 1
ATOM 1973 C CA . SER A 1 243 ? -0.888 5.457 -42.206 1.00 40.69 243 SER A CA 1
ATOM 1974 C C . SER A 1 243 ? -1.866 4.764 -43.175 1.00 40.69 243 SER A C 1
ATOM 1976 O O . SER A 1 243 ? -3.074 4.943 -43.045 1.00 40.69 243 SER A O 1
ATOM 1978 N N . SER A 1 244 ? -1.379 3.978 -44.145 1.00 40.03 244 SER A N 1
ATOM 1979 C CA . SER A 1 244 ? -2.252 3.380 -45.179 1.00 40.03 244 SER A CA 1
ATOM 1980 C C . SER A 1 244 ? -2.036 1.886 -45.456 1.00 40.03 244 SER A C 1
ATOM 1982 O O . SER A 1 244 ? -2.606 1.374 -46.415 1.00 40.03 244 SER A O 1
ATOM 1984 N N . ILE A 1 245 ? -1.255 1.154 -44.647 1.00 38.75 245 ILE A N 1
ATOM 1985 C CA . ILE A 1 245 ? -1.018 -0.294 -44.857 1.00 38.75 245 ILE A CA 1
ATOM 1986 C C . ILE A 1 245 ? -1.037 -1.068 -43.524 1.00 38.75 245 ILE A C 1
ATOM 1988 O O . ILE A 1 245 ? -0.142 -1.840 -43.216 1.00 38.75 245 ILE A O 1
ATOM 1992 N N . LEU A 1 246 ? -2.065 -0.848 -42.703 1.00 38.75 246 LEU A N 1
ATOM 1993 C CA . LEU A 1 246 ? -2.404 -1.728 -41.566 1.00 38.75 246 LEU A CA 1
ATOM 1994 C C . LEU A 1 246 ? -3.926 -1.894 -41.384 1.00 38.75 246 LEU A C 1
ATOM 1996 O O . LEU A 1 246 ? -4.389 -2.383 -40.365 1.00 38.75 246 LEU A O 1
ATOM 2000 N N . GLY A 1 247 ? -4.705 -1.525 -42.410 1.00 38.81 247 GLY A N 1
ATOM 2001 C CA . GLY A 1 247 ? -6.157 -1.735 -42.479 1.00 38.81 247 GLY A CA 1
ATOM 2002 C C . GLY A 1 247 ? -6.589 -2.879 -43.406 1.00 38.81 247 GLY A C 1
ATOM 2003 O O . GLY A 1 247 ? -7.754 -2.934 -43.778 1.00 38.81 247 GLY A O 1
ATOM 2004 N N . LYS A 1 248 ? -5.670 -3.753 -43.849 1.00 37.19 248 LYS A N 1
ATOM 2005 C CA . LYS A 1 248 ? -5.962 -4.812 -44.841 1.00 37.19 248 LYS A CA 1
ATOM 2006 C C . LYS A 1 248 ? -5.347 -6.196 -44.560 1.00 37.19 248 LYS A C 1
ATOM 2008 O O . LYS A 1 248 ? -5.232 -6.989 -45.482 1.00 37.19 248 LYS A O 1
ATOM 2013 N N . ILE A 1 249 ? -4.993 -6.528 -43.314 1.00 41.44 249 ILE A N 1
ATOM 2014 C CA . ILE A 1 249 ? -4.571 -7.904 -42.948 1.00 41.44 249 ILE A CA 1
ATOM 2015 C C . ILE A 1 249 ? -5.304 -8.381 -41.682 1.00 41.44 249 ILE A C 1
ATOM 2017 O O . ILE A 1 249 ? -4.703 -8.887 -40.745 1.00 41.44 249 ILE A O 1
ATOM 2021 N N . MET A 1 250 ? -6.619 -8.163 -41.631 1.00 39.50 250 MET A N 1
ATOM 2022 C CA . MET A 1 250 ? -7.534 -8.872 -40.726 1.00 39.50 250 MET A CA 1
ATOM 2023 C C . MET A 1 250 ? -8.854 -9.106 -41.470 1.00 39.50 250 MET A C 1
ATOM 2025 O O . MET A 1 250 ? -9.893 -8.546 -41.137 1.00 39.50 250 MET A O 1
ATOM 2029 N N . ALA A 1 251 ? -8.784 -9.882 -42.545 1.00 38.50 251 ALA A N 1
ATOM 2030 C CA . ALA A 1 251 ? -9.921 -10.587 -43.113 1.00 38.50 251 ALA A CA 1
ATOM 2031 C C . ALA A 1 251 ? -9.391 -11.947 -43.575 1.00 38.50 251 ALA A C 1
ATOM 2033 O O . ALA A 1 251 ? -8.351 -11.994 -44.226 1.00 38.50 251 ALA A O 1
ATOM 2034 N N . ASP A 1 252 ? -10.104 -12.994 -43.174 1.00 34.12 252 ASP A N 1
ATOM 2035 C CA . ASP A 1 252 ? -9.857 -14.415 -43.430 1.00 34.12 252 ASP A CA 1
ATOM 2036 C C . ASP A 1 252 ? -8.632 -15.028 -42.731 1.00 34.12 252 ASP A C 1
ATOM 2038 O O . ASP A 1 252 ? -7.503 -14.920 -43.189 1.00 34.12 252 ASP A O 1
ATOM 2042 N N . ASP A 1 253 ? -8.864 -15.726 -41.612 1.00 35.41 253 ASP A N 1
ATOM 2043 C CA . ASP A 1 253 ? -8.958 -17.187 -41.719 1.00 35.41 253 ASP A CA 1
ATOM 2044 C C . ASP A 1 253 ? -9.599 -17.813 -40.468 1.00 35.41 253 ASP A C 1
ATOM 2046 O O . ASP A 1 253 ? -9.199 -17.576 -39.323 1.00 35.41 253 ASP A O 1
ATOM 2050 N N . LYS A 1 254 ? -10.640 -18.611 -40.709 1.00 36.66 254 LYS A N 1
ATOM 2051 C CA . LYS A 1 254 ? -11.202 -19.579 -39.764 1.00 36.66 254 LYS A CA 1
ATOM 2052 C C . LYS A 1 254 ? -10.422 -20.884 -39.946 1.00 36.66 254 LYS A C 1
ATOM 2054 O O . LYS A 1 254 ? -9.969 -21.186 -41.033 1.00 36.66 254 LYS A O 1
ATOM 2059 N N . ASP A 1 255 ? -10.383 -21.683 -38.883 1.00 33.12 255 ASP A N 1
ATOM 2060 C CA . ASP A 1 255 ? -9.914 -23.075 -38.857 1.00 33.12 255 ASP A CA 1
ATOM 2061 C C . ASP A 1 255 ? -8.395 -23.315 -38.808 1.00 33.12 255 ASP A C 1
ATOM 2063 O O . ASP A 1 255 ? -7.763 -23.656 -39.796 1.00 33.12 255 ASP A O 1
ATOM 2067 N N . ASN A 1 256 ? -7.844 -23.384 -37.586 1.00 30.00 256 ASN A N 1
ATOM 2068 C CA . ASN A 1 256 ? -7.198 -24.636 -37.168 1.00 30.00 256 ASN A CA 1
ATOM 2069 C C . ASN A 1 256 ? -7.119 -24.777 -35.637 1.00 30.00 256 ASN A C 1
ATOM 2071 O O . ASN A 1 256 ? -6.293 -24.174 -34.953 1.00 30.00 256 ASN A O 1
ATOM 2075 N N . LYS A 1 257 ? -7.975 -25.639 -35.084 1.00 30.66 257 LYS A N 1
ATOM 2076 C CA . LYS A 1 257 ? -7.801 -26.214 -33.746 1.00 30.66 257 LYS A CA 1
ATOM 2077 C C . LYS A 1 257 ? -6.648 -27.222 -33.796 1.00 30.66 257 LYS A C 1
ATOM 2079 O O . LYS A 1 257 ? -6.761 -28.179 -34.555 1.00 30.66 257 LYS A O 1
ATOM 2084 N N . ARG A 1 258 ? -5.690 -27.142 -32.861 1.00 28.95 258 ARG A N 1
ATOM 2085 C CA . ARG A 1 258 ? -5.341 -28.216 -31.890 1.00 28.95 258 ARG A CA 1
ATOM 2086 C C . ARG A 1 258 ? -3.928 -28.057 -31.300 1.00 28.95 258 ARG A C 1
ATOM 2088 O O . ARG A 1 258 ? -2.941 -28.121 -32.014 1.00 28.95 258 ARG A O 1
ATOM 2095 N N . LYS A 1 259 ? -3.911 -28.079 -29.959 1.00 26.59 259 LYS A N 1
ATOM 2096 C CA . LYS A 1 259 ? -2.907 -28.679 -29.056 1.00 26.59 259 LYS A CA 1
ATOM 2097 C C . LYS A 1 259 ? -1.548 -27.977 -28.894 1.00 26.59 259 LYS A C 1
ATOM 2099 O O . LYS A 1 259 ? -0.574 -28.359 -29.523 1.00 26.59 259 LYS A O 1
ATOM 2104 N N . VAL A 1 260 ? -1.456 -27.167 -27.836 1.00 30.39 260 VAL A N 1
ATOM 2105 C CA . VAL A 1 260 ? -0.550 -27.481 -26.714 1.00 30.39 260 VAL A CA 1
ATOM 2106 C C . VAL A 1 260 ? -1.375 -27.429 -25.424 1.00 30.39 260 VAL A C 1
ATOM 2108 O O . VAL A 1 260 ? -1.891 -26.389 -25.028 1.00 30.39 260 VAL A O 1
ATOM 2111 N N . SER A 1 261 ? -1.579 -28.611 -24.851 1.00 28.38 261 SER A N 1
ATOM 2112 C CA . SER A 1 261 ? -2.215 -28.902 -23.563 1.00 28.38 261 SER A CA 1
ATOM 2113 C C . SER A 1 261 ? -1.384 -28.293 -22.421 1.00 28.38 261 SER A C 1
ATOM 2115 O O . SER A 1 261 ? -0.165 -28.383 -22.437 1.00 28.38 261 SER A O 1
ATOM 2117 N N . GLN A 1 262 ? -1.983 -27.529 -21.505 1.00 32.22 262 GLN A N 1
ATOM 2118 C CA . GLN A 1 262 ? -2.528 -28.019 -20.229 1.00 32.22 262 GLN A CA 1
ATOM 2119 C C . GLN A 1 262 ? -1.506 -28.778 -19.361 1.00 32.22 262 GLN A C 1
ATOM 2121 O O . GLN A 1 262 ? -1.493 -30.000 -19.401 1.00 32.22 262 GLN A O 1
ATOM 2126 N N . VAL A 1 263 ? -0.740 -28.040 -18.543 1.00 24.45 263 VAL A N 1
ATOM 2127 C CA . VAL A 1 263 ? -0.247 -28.343 -17.171 1.00 24.45 263 VAL A CA 1
ATOM 2128 C C . VAL A 1 263 ? 0.165 -26.965 -16.605 1.00 24.45 263 VAL A C 1
ATOM 2130 O O . VAL A 1 263 ? 0.874 -26.254 -17.301 1.00 24.45 263 VAL A O 1
ATOM 2133 N N . CYS A 1 264 ? -0.254 -26.418 -15.462 1.00 26.66 264 CYS A N 1
ATOM 2134 C CA . CYS A 1 264 ? -0.795 -26.893 -14.184 1.00 26.66 264 CYS A CA 1
ATOM 2135 C C . CYS A 1 264 ? -1.980 -25.982 -13.775 1.00 26.66 264 CYS A C 1
ATOM 2137 O O . CYS A 1 264 ? -1.875 -24.762 -13.823 1.00 26.66 264 CYS A O 1
ATOM 2139 N N . ALA A 1 265 ? -3.196 -26.486 -13.562 1.00 24.12 265 ALA A N 1
ATOM 2140 C CA . ALA A 1 265 ? -3.649 -27.210 -12.371 1.00 24.12 265 ALA A CA 1
ATOM 2141 C C . ALA A 1 265 ? -3.539 -26.376 -11.082 1.00 24.12 265 ALA A C 1
ATOM 2143 O O . ALA A 1 265 ? -2.492 -26.306 -10.449 1.00 24.12 265 ALA A O 1
ATOM 2144 N N . ALA A 1 266 ? -4.676 -25.759 -10.758 1.00 26.66 266 ALA A N 1
ATOM 2145 C CA . ALA A 1 266 ? -5.231 -25.527 -9.433 1.00 26.66 266 ALA A CA 1
ATOM 2146 C C . ALA A 1 266 ? -4.320 -25.830 -8.233 1.00 26.66 266 ALA A C 1
ATOM 2148 O O . ALA A 1 266 ? -4.054 -26.984 -7.905 1.00 26.66 266 ALA A O 1
ATOM 2149 N N . GLN A 1 267 ? -4.047 -24.784 -7.463 1.00 27.12 267 GLN A N 1
ATOM 2150 C CA . GLN A 1 267 ? -4.143 -24.883 -6.015 1.00 27.12 267 GLN A CA 1
ATOM 2151 C C . GLN A 1 267 ? -5.163 -23.845 -5.557 1.00 27.12 267 GLN A C 1
ATOM 2153 O O . GLN A 1 267 ? -4.834 -22.772 -5.065 1.00 27.12 267 GLN A O 1
ATOM 2158 N N . ASN A 1 268 ? -6.440 -24.198 -5.750 1.00 28.73 268 ASN A N 1
ATOM 2159 C CA . ASN A 1 268 ? -7.473 -23.774 -4.819 1.00 28.73 268 ASN A CA 1
ATOM 2160 C C . ASN A 1 268 ? -7.044 -24.307 -3.461 1.00 28.73 268 ASN A C 1
ATOM 2162 O O . ASN A 1 268 ? -7.182 -25.495 -3.170 1.00 28.73 268 ASN A O 1
ATOM 2166 N N . SER A 1 269 ? -6.491 -23.422 -2.653 1.00 23.00 269 SER A N 1
ATOM 2167 C CA . SER A 1 269 ? -6.388 -23.664 -1.240 1.00 23.00 269 SER A CA 1
ATOM 2168 C C . SER A 1 269 ? -7.084 -22.517 -0.544 1.00 23.00 269 SER A C 1
ATOM 2170 O O . SER A 1 269 ? -6.536 -21.439 -0.337 1.00 23.00 269 SER A O 1
ATOM 2172 N N . THR A 1 270 ? -8.356 -22.762 -0.243 1.00 26.00 270 THR A N 1
ATOM 2173 C CA . THR A 1 270 ? -9.054 -22.157 0.883 1.00 26.00 270 THR A CA 1
ATOM 2174 C C . THR A 1 270 ? -8.244 -22.456 2.141 1.00 26.00 270 THR A C 1
ATOM 2176 O O . THR A 1 270 ? -8.503 -23.433 2.843 1.00 26.00 270 THR A O 1
ATOM 2179 N N . PHE A 1 271 ? -7.217 -21.651 2.398 1.00 23.08 271 PHE A N 1
ATOM 2180 C CA . PHE A 1 271 ? -6.560 -21.621 3.690 1.00 23.08 271 PHE A CA 1
ATOM 2181 C C . PHE A 1 271 ? -7.257 -20.571 4.537 1.00 23.08 271 PHE A C 1
ATOM 2183 O O . PHE A 1 271 ? -7.198 -19.372 4.269 1.00 23.08 271 PHE A O 1
ATOM 2190 N N . TYR A 1 272 ? -7.943 -21.073 5.559 1.00 21.25 272 TYR A N 1
ATOM 2191 C CA . TYR A 1 272 ? -8.385 -20.308 6.708 1.00 21.25 272 TYR A CA 1
ATOM 2192 C C . TYR A 1 272 ? -7.198 -19.507 7.247 1.00 21.25 272 TYR A C 1
ATOM 2194 O O . TYR A 1 272 ? -6.265 -20.067 7.823 1.00 21.25 272 TYR A O 1
ATOM 2202 N N . ILE A 1 273 ? -7.241 -18.188 7.068 1.00 24.78 273 ILE A N 1
ATOM 2203 C CA . ILE A 1 273 ? -6.467 -17.281 7.906 1.00 24.78 273 ILE A CA 1
ATOM 2204 C C . ILE A 1 273 ? -6.986 -17.506 9.328 1.00 24.78 273 ILE A C 1
ATOM 2206 O O . ILE A 1 273 ? -8.178 -17.344 9.595 1.00 24.78 273 ILE A O 1
ATOM 2210 N N . SER A 1 274 ? -6.103 -17.944 10.224 1.00 23.11 274 SER A N 1
ATOM 2211 C CA . SER A 1 274 ? -6.411 -18.070 11.648 1.00 23.11 274 SER A CA 1
ATOM 2212 C C . SER A 1 274 ? -6.965 -16.730 12.168 1.00 23.11 274 SER A C 1
ATOM 2214 O O . SER A 1 274 ? -6.387 -15.682 11.858 1.00 23.11 274 SER A O 1
ATOM 2216 N N . PRO A 1 275 ? -8.081 -16.712 12.916 1.00 27.45 275 PRO A N 1
ATOM 2217 C CA . PRO A 1 275 ? -8.761 -15.481 13.295 1.00 27.45 275 PRO A CA 1
ATOM 2218 C C . PRO A 1 275 ? -8.009 -14.811 14.451 1.00 27.45 275 PRO A C 1
ATOM 2220 O O . PRO A 1 275 ? -8.399 -14.964 15.596 1.00 27.45 275 PRO A O 1
ATOM 2223 N N . THR A 1 276 ? -6.924 -14.083 14.187 1.00 28.27 276 THR A N 1
ATOM 2224 C CA . THR A 1 276 ? -6.185 -13.369 15.256 1.00 28.27 276 THR A CA 1
ATOM 2225 C C . THR A 1 276 ? -6.236 -11.848 15.120 1.00 28.27 276 THR A C 1
ATOM 2227 O O . THR A 1 276 ? -5.707 -11.137 15.965 1.00 28.27 276 THR A O 1
ATOM 2230 N N . ILE A 1 277 ? -6.932 -11.296 14.125 1.00 34.19 277 ILE A N 1
ATOM 2231 C CA . ILE A 1 277 ? -7.114 -9.840 14.029 1.00 34.19 277 ILE A CA 1
ATOM 2232 C C . ILE A 1 277 ? -8.583 -9.543 13.744 1.00 34.19 277 ILE A C 1
ATOM 2234 O O . ILE A 1 277 ? -8.988 -9.322 12.608 1.00 34.19 277 ILE A O 1
ATOM 2238 N N . ALA A 1 278 ? -9.391 -9.567 14.802 1.00 31.95 278 ALA A N 1
ATOM 2239 C CA . ALA A 1 278 ? -10.698 -8.934 14.782 1.00 31.95 278 ALA A CA 1
ATOM 2240 C C . ALA A 1 278 ? -10.534 -7.454 15.177 1.00 31.95 278 ALA A C 1
ATOM 2242 O O . ALA A 1 278 ? -9.903 -7.171 16.200 1.00 31.95 278 ALA A O 1
ATOM 2243 N N . PRO A 1 279 ? -11.067 -6.491 14.406 1.00 33.25 279 PRO A N 1
ATOM 2244 C CA . PRO A 1 279 ? -11.048 -5.096 14.816 1.00 33.25 279 PRO A CA 1
ATOM 2245 C C . PRO A 1 279 ? -11.988 -4.902 16.014 1.00 33.25 279 PRO A C 1
ATOM 2247 O O . PRO A 1 279 ? -13.118 -5.388 16.025 1.00 33.25 279 PRO A O 1
ATOM 2250 N N . ALA A 1 280 ? -11.526 -4.170 17.029 1.00 34.03 280 ALA A N 1
ATOM 2251 C CA . ALA A 1 280 ? -12.359 -3.766 18.155 1.00 34.03 280 ALA A CA 1
ATOM 2252 C C . ALA A 1 280 ? -13.565 -2.961 17.635 1.00 34.03 280 ALA A C 1
ATOM 2254 O O . ALA A 1 280 ? -13.404 -1.904 17.020 1.00 34.03 280 ALA A O 1
ATOM 2255 N N . GLY A 1 281 ? -14.773 -3.482 17.866 1.00 33.34 281 GLY A N 1
ATOM 2256 C CA . GLY A 1 281 ? -16.013 -3.023 17.232 1.00 33.34 281 GLY A CA 1
ATOM 2257 C C . GLY A 1 281 ? -16.376 -1.552 17.463 1.00 33.34 281 GLY A C 1
ATOM 2258 O O . GLY A 1 281 ? -17.139 -1.002 16.684 1.00 33.34 281 GLY A O 1
ATOM 2259 N N . THR A 1 282 ? -15.799 -0.882 18.460 1.00 42.00 282 THR A N 1
ATOM 2260 C CA . THR A 1 282 ? -16.086 0.526 18.780 1.00 42.00 282 THR A CA 1
ATOM 2261 C C . THR A 1 282 ? -15.204 1.532 18.029 1.00 42.00 282 THR A C 1
ATOM 2263 O O . THR A 1 282 ? -15.640 2.658 17.787 1.00 42.00 282 THR A O 1
ATOM 2266 N N . LEU A 1 283 ? -14.010 1.136 17.568 1.00 35.53 283 LEU A N 1
ATOM 2267 C CA . LEU A 1 283 ? -13.150 1.981 16.720 1.00 35.53 283 LEU A CA 1
ATOM 2268 C C . LEU A 1 283 ? -13.742 2.150 15.313 1.00 35.53 283 LEU A C 1
ATOM 2270 O O . LEU A 1 283 ? -13.591 3.197 14.678 1.00 35.53 283 LEU A O 1
ATOM 2274 N N . VAL A 1 284 ? -14.492 1.144 14.853 1.00 36.53 284 VAL A N 1
ATOM 2275 C CA . VAL A 1 284 ? -15.181 1.197 13.563 1.00 36.53 284 VAL A CA 1
ATOM 2276 C C . VAL A 1 284 ? -16.424 2.084 13.606 1.00 36.53 284 VAL A C 1
ATOM 2278 O O . VAL A 1 284 ? -16.723 2.722 12.606 1.00 36.53 284 VAL A O 1
ATOM 2281 N N . GLU A 1 285 ? -17.099 2.250 14.747 1.00 30.88 285 GLU A N 1
ATOM 2282 C CA . GLU A 1 285 ? -18.222 3.195 14.866 1.00 30.88 285 GLU A CA 1
ATOM 2283 C C . GLU A 1 285 ? -17.775 4.663 14.682 1.00 30.88 285 GLU A C 1
ATOM 2285 O O . GLU A 1 285 ? -18.511 5.462 14.101 1.00 30.88 285 GLU A O 1
ATOM 2290 N N . ARG A 1 286 ? -16.548 5.022 15.096 1.00 36.56 286 ARG A N 1
ATOM 2291 C CA . ARG A 1 286 ? -15.942 6.343 14.818 1.00 36.56 286 ARG A CA 1
ATOM 2292 C C . ARG A 1 286 ? -15.453 6.472 13.378 1.00 36.56 286 ARG A C 1
ATOM 2294 O O . ARG A 1 286 ? -15.632 7.531 12.783 1.00 36.56 286 ARG A O 1
ATOM 2301 N N . ALA A 1 287 ? -14.908 5.405 12.788 1.00 32.53 287 ALA A N 1
ATOM 2302 C CA . ALA A 1 287 ? -14.608 5.368 11.355 1.00 32.53 287 ALA A CA 1
ATOM 2303 C C . ALA A 1 287 ? -15.889 5.462 10.498 1.00 32.53 287 ALA A C 1
ATOM 2305 O O . ALA A 1 287 ? -15.885 6.134 9.471 1.00 32.53 287 ALA A O 1
ATOM 2306 N N . ARG A 1 288 ? -17.001 4.865 10.954 1.00 31.91 288 ARG A N 1
ATOM 2307 C CA . ARG A 1 288 ? -18.346 4.965 10.369 1.00 31.91 288 ARG A CA 1
ATOM 2308 C C . ARG A 1 288 ? -18.868 6.395 10.458 1.00 31.91 288 ARG A C 1
ATOM 2310 O O . ARG A 1 288 ? -19.302 6.920 9.442 1.00 31.91 288 ARG A O 1
ATOM 2317 N N . LYS A 1 289 ? -18.734 7.053 11.616 1.00 33.88 289 LYS A N 1
ATOM 2318 C CA . LYS A 1 289 ? -19.116 8.464 11.784 1.00 33.88 289 LYS A CA 1
ATOM 2319 C C . LYS A 1 289 ? -18.248 9.413 10.943 1.00 33.88 289 LYS A C 1
ATOM 2321 O O . LYS A 1 289 ? -18.786 10.290 10.287 1.00 33.88 289 LYS A O 1
ATOM 2326 N N . GLY A 1 290 ? -16.939 9.163 10.837 1.00 36.84 290 GLY A N 1
ATOM 2327 C CA . GLY A 1 290 ? -16.044 9.899 9.929 1.00 36.84 290 GLY A CA 1
ATOM 2328 C C . GLY A 1 290 ? -16.325 9.660 8.436 1.00 36.84 290 GLY A C 1
ATOM 2329 O O . GLY A 1 290 ? -16.147 10.563 7.622 1.00 36.84 290 GLY A O 1
ATOM 2330 N N . LEU A 1 291 ? -16.814 8.470 8.063 1.00 34.69 291 LEU A N 1
ATOM 2331 C CA . LEU A 1 291 ? -17.277 8.146 6.705 1.00 34.69 291 LEU A CA 1
ATOM 2332 C C . LEU A 1 291 ? -18.673 8.719 6.391 1.00 34.69 291 LEU A C 1
ATOM 2334 O O . LEU A 1 291 ? -18.943 9.002 5.225 1.00 34.69 291 LEU A O 1
ATOM 2338 N N . GLU A 1 292 ? -19.544 8.887 7.391 1.00 34.22 292 GLU A N 1
ATOM 2339 C CA . GLU A 1 292 ? -20.885 9.489 7.276 1.00 34.22 292 GLU A CA 1
ATOM 2340 C C . GLU A 1 292 ? -20.852 11.026 7.297 1.00 34.22 292 GLU A C 1
ATOM 2342 O O . GLU A 1 292 ? -21.621 11.660 6.582 1.00 34.22 292 GLU A O 1
ATOM 2347 N N . GLU A 1 293 ? -19.926 11.635 8.041 1.00 34.66 293 GLU A N 1
ATOM 2348 C CA . GLU A 1 293 ? -19.778 13.096 8.164 1.00 34.66 293 GLU A CA 1
ATOM 2349 C C . GLU A 1 293 ? -18.925 13.715 7.039 1.00 34.66 293 GLU A C 1
ATOM 2351 O O . GLU A 1 293 ? -18.625 14.905 7.062 1.00 34.66 293 GLU A O 1
ATOM 2356 N N . GLY A 1 294 ? -18.512 12.930 6.033 1.00 35.09 294 GLY A N 1
ATOM 2357 C CA . GLY A 1 294 ? -17.628 13.418 4.969 1.00 35.09 294 GLY A CA 1
ATOM 2358 C C . GLY A 1 294 ? -16.277 13.914 5.496 1.00 35.09 294 GLY A C 1
ATOM 2359 O O . GLY A 1 294 ? -15.576 14.636 4.782 1.00 35.09 294 GLY A O 1
ATOM 2360 N N . ASN A 1 295 ? -15.895 13.526 6.720 1.00 31.67 295 ASN A N 1
ATOM 2361 C CA . ASN A 1 295 ? -14.672 13.992 7.345 1.00 31.67 295 ASN A CA 1
ATOM 2362 C C . ASN A 1 295 ? -13.497 13.236 6.734 1.00 31.67 295 ASN A C 1
ATOM 2364 O O . ASN A 1 295 ? -13.142 12.107 7.080 1.00 31.67 295 ASN A O 1
ATOM 2368 N N . SER A 1 296 ? -12.911 13.880 5.737 1.00 39.88 296 SER A N 1
ATOM 2369 C CA . SER A 1 296 ? -11.711 13.471 5.042 1.00 39.88 296 SER A CA 1
ATOM 2370 C C . SER A 1 296 ? -10.481 13.579 5.952 1.00 39.88 296 SER A C 1
ATOM 2372 O O . SER A 1 296 ? -9.511 14.200 5.555 1.00 39.88 296 SER A O 1
ATOM 2374 N N . ASP A 1 297 ? -10.467 13.003 7.155 1.00 36.28 297 ASP A N 1
ATOM 2375 C CA . ASP A 1 297 ? -9.366 13.193 8.123 1.00 36.28 297 ASP A CA 1
ATOM 2376 C C . ASP A 1 297 ? -8.081 12.428 7.771 1.00 36.28 297 ASP A C 1
ATOM 2378 O O . ASP A 1 297 ? -7.013 12.721 8.302 1.00 36.28 297 ASP A O 1
ATOM 2382 N N . ILE A 1 298 ? -8.116 11.532 6.777 1.00 36.09 298 ILE A N 1
ATOM 2383 C CA . ILE A 1 298 ? -6.876 11.069 6.121 1.00 36.09 298 ILE A CA 1
ATOM 2384 C C . ILE A 1 298 ? -6.272 12.179 5.228 1.00 36.09 298 ILE A C 1
ATOM 2386 O O . ILE A 1 298 ? -5.069 12.182 4.977 1.00 36.09 298 ILE A O 1
ATOM 2390 N N . LEU A 1 299 ? -7.079 13.156 4.799 1.00 36.50 299 LEU A N 1
ATOM 2391 C CA . LEU A 1 299 ? -6.691 14.315 3.981 1.00 36.50 299 LEU A CA 1
ATOM 2392 C C . LEU A 1 299 ? -6.663 15.641 4.760 1.00 36.50 299 LEU A C 1
ATOM 2394 O O . LEU A 1 299 ? -5.998 16.567 4.309 1.00 36.50 299 LEU A O 1
ATOM 2398 N N . GLY A 1 300 ? -7.272 15.729 5.947 1.00 31.39 300 GLY A N 1
ATOM 2399 C CA . GLY A 1 300 ? -7.020 16.805 6.913 1.00 31.39 300 GLY A CA 1
ATOM 2400 C C . GLY A 1 300 ? -5.535 16.864 7.283 1.00 31.39 300 GLY A C 1
ATOM 2401 O O . GLY A 1 300 ? -4.933 17.932 7.289 1.00 31.39 300 GLY A O 1
ATOM 2402 N N . LEU A 1 301 ? -4.892 15.694 7.379 1.00 35.84 301 LEU A N 1
ATOM 2403 C CA . LEU A 1 301 ? -3.438 15.549 7.527 1.00 35.84 301 LEU A CA 1
ATOM 2404 C C . LEU A 1 301 ? -2.621 15.875 6.259 1.00 35.84 301 LEU A C 1
ATOM 2406 O O . LEU A 1 301 ? -1.388 15.866 6.316 1.00 35.84 301 LEU A O 1
ATOM 2410 N N . VAL A 1 302 ? -3.273 16.124 5.117 1.00 35.44 302 VAL A N 1
ATOM 2411 C CA . VAL A 1 302 ? -2.628 16.564 3.868 1.00 35.44 302 VAL A CA 1
ATOM 2412 C C . VAL A 1 302 ? -2.774 18.080 3.688 1.00 35.44 302 VAL A C 1
ATOM 2414 O O . VAL A 1 302 ? -1.791 18.707 3.305 1.00 35.44 302 VAL A O 1
ATOM 2417 N N . SER A 1 303 ? -3.910 18.687 4.065 1.00 31.56 303 SER A N 1
ATOM 2418 C CA . SER A 1 303 ? -4.095 20.153 4.012 1.00 31.56 303 SER A CA 1
ATOM 2419 C C . SER A 1 303 ? -3.499 20.938 5.183 1.00 31.56 303 SER A C 1
ATOM 2421 O O . SER A 1 303 ? -3.106 22.081 4.986 1.00 31.56 303 SER A O 1
ATOM 2423 N N . GLU A 1 304 ? -3.365 20.372 6.388 1.00 28.89 304 GLU A N 1
ATOM 2424 C CA . GLU A 1 304 ? -2.799 21.123 7.530 1.00 28.89 304 GLU A CA 1
ATOM 2425 C C . GLU A 1 304 ? -1.284 21.380 7.423 1.00 28.89 304 GLU A C 1
ATOM 2427 O O . GLU A 1 304 ? -0.713 22.087 8.250 1.00 28.89 304 GLU A O 1
ATOM 2432 N N . THR A 1 305 ? -0.606 20.850 6.395 1.00 31.53 305 THR A N 1
ATOM 2433 C CA . THR A 1 305 ? 0.814 21.165 6.149 1.00 31.53 305 THR A CA 1
ATOM 2434 C C . THR A 1 305 ? 1.053 22.359 5.225 1.00 31.53 305 THR A C 1
ATOM 2436 O O . THR A 1 305 ? 2.217 22.684 5.001 1.00 31.53 305 THR A O 1
ATOM 2439 N N . ASP A 1 306 ? -0.005 23.024 4.748 1.00 28.92 306 ASP A N 1
ATOM 2440 C CA . ASP A 1 306 ? 0.094 24.189 3.852 1.00 28.92 306 ASP A CA 1
ATOM 2441 C C . ASP A 1 306 ? -0.203 25.534 4.548 1.00 28.92 306 ASP A C 1
ATOM 2443 O O . ASP A 1 306 ? -0.269 26.574 3.898 1.00 28.92 306 ASP A O 1
ATOM 2447 N N . SER A 1 307 ? -0.311 25.557 5.882 1.00 28.00 307 SER A N 1
ATOM 2448 C CA . SER A 1 307 ? -0.555 26.789 6.648 1.00 28.00 307 SER A CA 1
ATOM 2449 C C . SER A 1 307 ? 0.250 26.861 7.949 1.00 28.00 307 SER A C 1
ATOM 2451 O O . SER A 1 307 ? -0.315 26.961 9.034 1.00 28.00 307 SER A O 1
ATOM 2453 N N . ILE A 1 308 ? 1.583 26.821 7.836 1.00 26.45 308 ILE A N 1
ATOM 2454 C CA . ILE A 1 308 ? 2.497 27.384 8.845 1.00 26.45 308 ILE A CA 1
ATOM 2455 C C . ILE A 1 308 ? 3.584 28.186 8.113 1.00 26.45 308 ILE A C 1
ATOM 2457 O O . ILE A 1 308 ? 4.638 27.660 7.751 1.00 26.45 308 ILE A O 1
ATOM 2461 N N . THR A 1 309 ? 3.276 29.459 7.873 1.00 29.67 309 THR A N 1
ATOM 2462 C CA . THR A 1 309 ? 4.204 30.576 8.114 1.00 29.67 309 THR A CA 1
ATOM 2463 C C . THR A 1 309 ? 3.937 31.110 9.507 1.00 29.67 309 THR A C 1
ATOM 2465 O O . THR A 1 309 ? 2.731 31.231 9.823 1.00 29.67 309 THR A O 1
#

Foldseek 3Di:
DLQLLQQCCQQEDDVPHLNHDPQRDVVLVVQLVVCVVPPVVPVVVVLCSCVSVVVSVVVVLVVLLVVLVVCVVVVNVVVAFDDPVLVVVCLVPLVSVLVRLCVQLLVVLCVLQVCPVPHDSNSLSVNQVSLQCNCQVSVRDDPSSVVSSLCHFHRPDDDDVRGDPPPPDPQWDADLNFTWGQARDSDFDAQPQPRHTQHHHPSRFIAGPFPRHTHGPVCRHVDPDHDPGPPPPPPPDDDPDDPPPPPPPPDDDDDDDDDDDDDDDDDPDPDPPDPSDDPDSSVVVVVVVCSVVVPSSVCVVVVVVVDDD

Sequence (309 aa):
MKRWAYEITSSFLLPGAPLHLSNVEENVLHEIDETLQNELDKEEILRKVFWKARQRCREDLNEQLADFRNKRSAGLGSIFGPPDHALEESMHNKTKELQIVENLLVPCLESVSDDLKNATDQMIVTASSLATILLKYYGVRSQQAHQLIDRCPLFVSKERPLRSKIFRGSKKQVYRDHHFNQHTYYSVTYCNHCGLIIWGIAPQGYQCTNCEMNIHKSCAKQVEEVCIGQLHKKDRSRDTRFSSILGKIMADDKDNKRKVSQVCAAQNSTFYISPTIAPAGTLVERARKGLEEGNSDILGLVSETDSIT

Radius of gyration: 23.94 Å; chains: 1; bounding box: 48×60×75 Å

Secondary structure (DSSP, 8-state):
-HHHHHHHIIIIISTT-TT--TTS-HHHHHHHHHHHHH-TT-HHHHTTTTHHHHHHHHHHHHHHHHHHHHHIIIIIGGGSSS-HHHHHHHHT-HHHHHHHHHHHHHHHHHHHHTTTTT--HHHHHHHHHHHHIIIIII----HHHHHHHHHS--TT----TTS-TTT---SEEEETTEEEEEE--SS--B-TTT--B--SSSS-EEEETTT--EEETTGGGG--SPP----------S----TTSSSSS-S-----------------------S--PPPHHHHHHHHHHHHTT--HHHHHHHTTS---

pLDDT: mean 73.57, std 24.6, range [21.25, 96.69]

Organism: Cherax quadricarinatus (NCBI:txid27406)

InterPro domains:
  IPR002219 Protein kinase C-like, phorbol ester/diacylglycerol-binding domain [PF00130] (178-228)
  IPR002219 Protein kinase C-like, phorbol ester/diacylglycerol-binding domain [PS00479] (178-227)
  IPR002219 Protein kinase C-like, phorbol ester/diacylglycerol-binding domain [PS50081] (177-227)
  IPR002219 Protein kinase C-like, phorbol ester/diacylglycerol-binding domain [SM00109] (178-227)
  IPR015212 Regulator of G protein signalling-like domain [PF09128] (2-141)
  IPR020454 Diacylglycerol/phorbol-ester binding [PR00008] (175-189)
  IPR020454 Diacylglycerol/phorbol-ester binding [PR00008] (191-200)
  IPR020454 Diacylglycerol/phorbol-ester binding [PR00008] (204-215)
  IPR020454 Diacylglycerol/phorbol-ester binding [PR00008] (216-228)
  IPR036305 RGS domain superfamily [SSF48097] (1-115)
  IPR044926 RGS, subdomain 2 [G3DSA:1.10.167.10] (1-142)
  IPR046349 C1-like domain superfamily [SSF57889] (163-230)